Protein AF-A0A399PAA7-F1 (afdb_monomer)

Solvent-accessible surface area (backbone atoms only — not comparable to full-atom values): 11746 Å² total; per-residue (Å²): 114,69,71,56,53,54,47,53,48,53,51,49,36,55,74,70,52,63,57,71,88,51,103,61,84,75,83,68,53,74,45,84,45,57,70,58,88,46,53,56,64,51,62,58,63,51,33,75,77,29,78,80,45,44,39,31,34,38,35,62,39,78,63,30,57,56,50,40,26,37,24,76,62,69,89,71,66,78,88,46,89,39,57,59,41,24,40,53,36,92,67,36,45,66,45,35,15,46,100,86,70,45,79,50,58,75,69,41,76,21,41,34,33,43,30,36,60,54,45,56,95,59,54,90,96,34,71,62,64,21,60,74,34,39,47,67,42,88,89,79,66,39,32,34,37,60,66,50,33,27,22,22,34,41,100,86,69,28,33,39,74,75,52,56,77,55,80,55,46,69,62,94,53,41,85,42,56,44,66,58,54,31,53,61,52,52,70,37,94,91,42,91,77,74,87,71,80,92,76,91,129

InterPro domains:
  IPR000873 AMP-dependent synthetase/ligase domain [PF00501] (21-124)
  IPR042099 ANL, N-terminal domain [G3DSA:3.40.50.12780] (5-166)
  IPR045851 AMP-binding enzyme domain superfamily [G3DSA:3.30.300.30] (167-201)

pLDDT: mean 86.38, std 14.22, range [36.69, 97.75]

Secondary structure (DSSP, 8-state):
-HHHHHHHHHHHHHHTTTTTSSSS-----EEEE-SSPPPTTHHHHHHHH-TT-EEEEEE--GGGTS--EEEE--S--TTSSS---BEEPTTEEEEEE-TTSPBPPTT--EEEEEEETT----BTTBHHHHHHHEEE-TTT--EEEEEEEEEEE-TTSPEEEEEESSS-EEETTEEE-HHHHHHHHHTSTT-S-----PPP-

Mean predicted aligned error: 8.51 Å

Foldseek 3Di:
DVVVVLVVVVVVCVVVPLVCPDPDADPAAEDEDELDFAALCVVVSVCVSHVNHWYKYFYDDVQQAGTFAIDTDDDGDNVDRGDFNHATDPQKHKAFADPVRHGDDAPDKGWIKIKGHRRHQADPPCVPRRVVAWDADPVPRMIMGGPQWMWGAHPVRTIGTDGGNDQWDADVSDIDDQVVVQVVVCVDPVDPGDDDDDDDD

Sequence (201 aa):
AQARMLQDYRDAVAATGGAADGDGPSTLRLALLSGDWIPVTLPDAMRAGHPELTMVSLGGATEAAIWSVHHVIGEVDRLRPSIPYGTPLRGQRLAVVDHLGRDRPEGVPGEILIRGAGVALGYLGDPERTRERFRVDPATGDREYRTGDIGRYLPDGSIELLGREDAQVKIRAYRIELAEIQAAVLAHPGVADCAVQVAEG

Radius of gyration: 19.77 Å; Cα contacts (8 Å, |Δi|>4): 335; chains: 1; bounding box: 53×32×60 Å

Nearest PDB structures (foldseek):
  7ly4-assembly1_E  TM=8.408E-01  e=6.422E-16  Thermoactinomyces vulgaris
  5es8-assembly2_B  TM=8.365E-01  e=1.232E-15  Brevibacillus parabrevis
  8gjp-assembly1_A  TM=8.444E-01  e=3.373E-15  Actinoplanes teichomyceticus
  8gic-assembly1_A  TM=8.405E-01  e=2.245E-14  Actinoplanes teichomyceticus
  9be4-assembly2_B  TM=6.621E-01  e=1.387E-15  Brevibacillus parabrevis

Structure (mmCIF, N/CA/C/O backbone):
data_AF-A0A399PAA7-F1
#
_entry.id   AF-A0A399PAA7-F1
#
loop_
_atom_site.group_PDB
_atom_site.id
_atom_site.type_symbol
_atom_site.label_atom_id
_atom_site.label_alt_id
_atom_site.label_comp_id
_atom_site.label_asym_id
_atom_site.label_entity_id
_atom_site.label_seq_id
_atom_site.pdbx_PDB_ins_code
_atom_site.Cartn_x
_atom_site.Cartn_y
_atom_site.Cartn_z
_atom_site.occupancy
_atom_site.B_iso_or_equiv
_atom_site.auth_seq_id
_atom_site.auth_comp_id
_atom_site.auth_asym_id
_atom_site.auth_atom_id
_atom_site.pdbx_PDB_model_num
ATOM 1 N N . ALA A 1 1 ? -8.105 -13.022 -13.645 1.00 44.91 1 ALA A N 1
ATOM 2 C CA . ALA A 1 1 ? -8.141 -11.540 -13.555 1.00 44.91 1 ALA A CA 1
ATOM 3 C C . ALA A 1 1 ? -7.035 -10.852 -14.375 1.00 44.91 1 ALA A C 1
ATOM 5 O O . ALA A 1 1 ? -7.359 -10.034 -15.227 1.00 44.91 1 ALA A O 1
ATOM 6 N N . GLN A 1 2 ? -5.756 -11.203 -14.189 1.00 36.69 2 GLN A N 1
ATOM 7 C CA . GLN A 1 2 ? -4.612 -10.531 -14.839 1.00 36.69 2 GLN A CA 1
ATOM 8 C C . GLN A 1 2 ? -4.585 -10.632 -16.380 1.00 36.69 2 GLN A C 1
ATOM 10 O O . GLN A 1 2 ? -4.297 -9.645 -17.049 1.00 36.69 2 GLN A O 1
ATOM 15 N N . ALA A 1 3 ? -4.958 -11.780 -16.961 1.00 44.12 3 ALA A N 1
ATOM 16 C CA . ALA A 1 3 ? -5.045 -11.943 -18.420 1.00 44.12 3 ALA A CA 1
ATOM 17 C C . ALA A 1 3 ? -6.079 -11.001 -19.067 1.00 44.12 3 ALA A C 1
ATOM 19 O O . ALA A 1 3 ? -5.858 -10.489 -20.161 1.00 44.12 3 ALA A O 1
ATOM 20 N N . ARG A 1 4 ? -7.181 -10.727 -18.357 1.00 52.84 4 ARG A N 1
ATOM 21 C CA . ARG A 1 4 ? -8.224 -9.797 -18.799 1.00 52.84 4 ARG A CA 1
ATOM 22 C C . ARG A 1 4 ? -7.748 -8.349 -18.729 1.00 52.84 4 ARG A C 1
ATOM 24 O O . ARG A 1 4 ? -7.967 -7.625 -19.676 1.00 52.84 4 ARG A O 1
ATOM 31 N N . MET A 1 5 ? -7.002 -7.971 -17.688 1.00 47.53 5 MET A N 1
ATOM 32 C CA . MET A 1 5 ? -6.367 -6.648 -17.604 1.00 47.53 5 MET A CA 1
ATOM 33 C C . MET A 1 5 ? -5.381 -6.403 -18.756 1.00 47.53 5 MET A C 1
ATOM 35 O O . MET A 1 5 ? -5.338 -5.311 -19.312 1.00 47.53 5 MET A O 1
ATOM 39 N N . LEU A 1 6 ? -4.600 -7.421 -19.137 1.00 50.81 6 LEU A N 1
ATOM 40 C CA . LEU A 1 6 ? -3.679 -7.325 -20.272 1.00 50.81 6 LEU A CA 1
ATOM 41 C C . LEU A 1 6 ? -4.429 -7.160 -21.601 1.00 50.81 6 LEU A C 1
ATOM 43 O O . LEU A 1 6 ? -3.977 -6.423 -22.474 1.00 50.81 6 LEU A O 1
ATOM 47 N N . GLN A 1 7 ? -5.562 -7.851 -21.747 1.00 63.41 7 GLN A N 1
ATOM 48 C CA . GLN A 1 7 ? -6.437 -7.716 -22.905 1.00 63.41 7 GLN A CA 1
ATOM 49 C C . GLN A 1 7 ? -7.096 -6.333 -22.936 1.00 63.41 7 GLN A C 1
ATOM 51 O O . GLN A 1 7 ? -6.982 -5.653 -23.943 1.00 63.41 7 GLN A O 1
ATOM 56 N N . ASP A 1 8 ? -7.654 -5.872 -21.815 1.00 61.84 8 ASP A N 1
ATOM 57 C CA . ASP A 1 8 ? -8.254 -4.543 -21.674 1.00 61.84 8 ASP A CA 1
ATOM 58 C C . ASP A 1 8 ? -7.223 -3.435 -21.982 1.00 61.84 8 ASP A C 1
ATOM 60 O O . ASP A 1 8 ? -7.556 -2.448 -22.632 1.00 61.84 8 ASP A O 1
ATOM 64 N N . TYR A 1 9 ? -5.952 -3.604 -21.584 1.00 54.78 9 TYR A N 1
ATOM 65 C CA . TYR A 1 9 ? -4.861 -2.698 -21.968 1.00 54.78 9 TYR A CA 1
ATOM 66 C C . TYR A 1 9 ? -4.597 -2.718 -23.477 1.00 54.78 9 TYR A C 1
ATOM 68 O O . TYR A 1 9 ? -4.530 -1.657 -24.092 1.00 54.78 9 TYR A O 1
ATOM 76 N N . ARG A 1 10 ? -4.467 -3.903 -24.092 1.00 59.44 10 ARG A N 1
ATOM 77 C CA . ARG A 1 10 ? -4.270 -4.027 -25.549 1.00 59.44 10 ARG A CA 1
ATOM 78 C C . ARG A 1 10 ? -5.430 -3.415 -26.327 1.00 59.44 10 ARG A C 1
ATOM 80 O O . ARG A 1 10 ? -5.190 -2.708 -27.300 1.00 59.44 10 ARG A O 1
ATOM 87 N N . ASP A 1 11 ? -6.654 -3.646 -25.872 1.00 69.12 11 ASP A N 1
ATOM 88 C CA . ASP A 1 11 ? -7.873 -3.120 -26.478 1.00 69.12 11 ASP A CA 1
ATOM 89 C C . ASP A 1 11 ? -7.954 -1.596 -26.305 1.00 69.12 11 ASP A C 1
ATOM 91 O O . ASP A 1 11 ? -8.296 -0.894 -27.250 1.00 69.12 11 ASP A O 1
ATOM 95 N N . ALA A 1 12 ? -7.567 -1.057 -25.142 1.00 58.59 12 ALA A N 1
ATOM 96 C CA . ALA A 1 12 ? -7.485 0.386 -24.909 1.00 58.59 12 ALA A CA 1
ATOM 97 C C . ALA A 1 12 ? -6.400 1.058 -25.765 1.00 58.59 12 ALA A C 1
ATOM 99 O O . ALA A 1 12 ? -6.640 2.133 -26.315 1.00 58.59 12 ALA A O 1
ATOM 100 N N . VAL A 1 13 ? -5.232 0.424 -25.925 1.00 56.50 13 VAL A N 1
ATOM 101 C CA . VAL A 1 13 ? -4.169 0.876 -26.840 1.00 56.50 13 VAL A CA 1
ATOM 102 C C . VAL A 1 13 ? -4.665 0.837 -28.286 1.00 56.50 13 VAL A C 1
ATOM 104 O O . VAL A 1 13 ? -4.495 1.811 -29.010 1.00 56.50 13 VAL A O 1
ATOM 107 N N . ALA A 1 14 ? -5.350 -0.229 -28.704 1.00 58.56 14 ALA A N 1
ATOM 108 C CA . ALA A 1 14 ? -5.934 -0.321 -30.040 1.00 58.56 14 ALA A CA 1
ATOM 109 C C . ALA A 1 14 ? -7.029 0.741 -30.275 1.00 58.56 14 ALA A C 1
ATOM 111 O O . ALA A 1 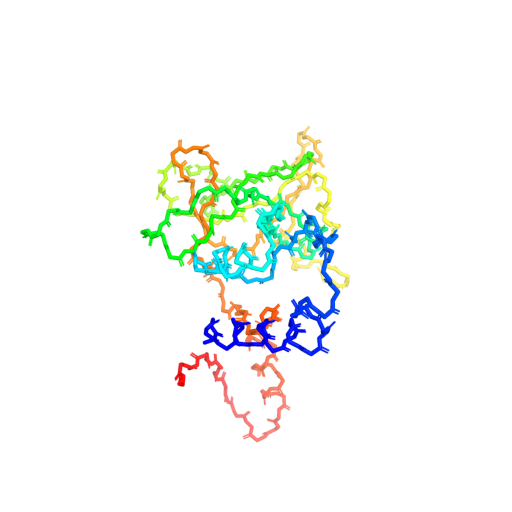14 ? -7.063 1.369 -31.329 1.00 58.56 14 ALA A O 1
ATOM 112 N N . ALA A 1 15 ? -7.889 0.996 -29.283 1.00 56.69 15 ALA A N 1
ATOM 113 C CA . ALA A 1 15 ? -9.002 1.944 -29.370 1.00 56.69 15 ALA A CA 1
ATOM 114 C C . ALA A 1 15 ? -8.575 3.420 -29.307 1.00 56.69 15 ALA A C 1
ATOM 116 O O . ALA A 1 15 ? -9.276 4.284 -29.829 1.00 56.69 15 ALA A O 1
ATOM 117 N N . THR A 1 16 ? -7.434 3.725 -28.683 1.00 51.50 16 THR A N 1
ATOM 118 C CA . THR A 1 16 ? -6.862 5.083 -28.646 1.00 51.50 16 THR A CA 1
ATOM 119 C C . THR A 1 16 ? -5.986 5.401 -29.862 1.00 51.50 16 THR A C 1
ATOM 121 O O . THR A 1 16 ? -5.394 6.477 -29.909 1.00 51.50 16 THR A O 1
ATOM 124 N N . GLY A 1 17 ? -5.916 4.508 -30.860 1.00 47.06 17 GLY A N 1
ATOM 125 C CA . GLY A 1 17 ? -5.021 4.674 -32.012 1.00 47.06 17 GLY A CA 1
ATOM 126 C C . GLY A 1 17 ? -3.546 4.518 -31.632 1.00 47.06 17 GLY A C 1
ATOM 127 O O . GLY A 1 17 ? -2.676 5.137 -32.230 1.00 47.06 17 GLY A O 1
ATOM 128 N N . GLY A 1 18 ? -3.256 3.729 -30.593 1.00 43.88 18 GLY A N 1
ATOM 129 C CA . GLY A 1 18 ? -1.90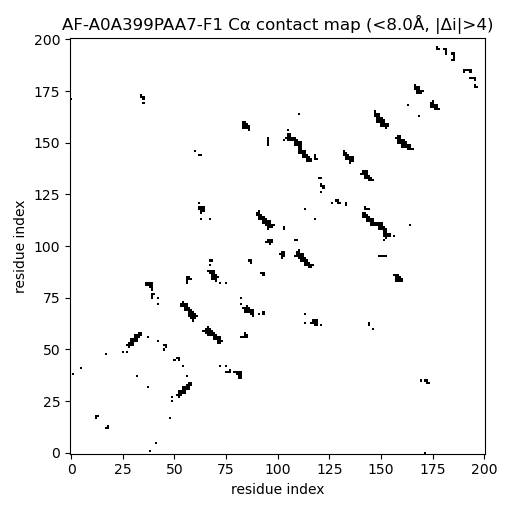3 3.402 -30.143 1.00 43.88 18 GLY A CA 1
ATOM 130 C C . GLY A 1 18 ? -1.216 2.321 -30.983 1.00 43.88 18 GLY A C 1
ATOM 131 O O . GLY A 1 18 ? -0.036 2.050 -30.776 1.00 43.88 18 GLY A O 1
ATOM 132 N N . ALA A 1 19 ? -1.908 1.740 -31.969 1.00 44.44 19 ALA A N 1
ATOM 133 C CA . ALA A 1 19 ? -1.206 1.353 -33.182 1.00 44.44 19 ALA A CA 1
ATOM 134 C C . ALA A 1 19 ? -0.872 2.658 -33.900 1.00 44.44 19 ALA A C 1
ATOM 136 O O . ALA A 1 19 ? -1.775 3.384 -34.291 1.00 44.44 19 ALA A O 1
ATOM 137 N N . ALA A 1 20 ? 0.416 2.962 -33.989 1.00 47.94 20 ALA A N 1
ATOM 138 C CA . ALA A 1 20 ? 0.971 4.082 -34.720 1.00 47.94 20 ALA A CA 1
ATOM 139 C C . ALA A 1 20 ? 0.359 4.220 -36.132 1.00 47.94 20 ALA A C 1
ATOM 141 O O . ALA A 1 20 ? 0.916 3.731 -37.107 1.00 47.94 20 ALA A O 1
ATOM 142 N N . ASP A 1 21 ? -0.763 4.929 -36.248 1.00 46.72 21 ASP A N 1
ATOM 143 C CA . ASP A 1 21 ? -1.256 5.475 -37.518 1.00 46.72 21 ASP A CA 1
ATOM 144 C C . ASP A 1 21 ? -0.540 6.804 -37.846 1.00 46.72 21 ASP A C 1
ATOM 146 O O . ASP A 1 21 ? -0.778 7.427 -38.880 1.00 46.72 21 ASP A O 1
ATOM 150 N N . GLY A 1 22 ? 0.381 7.233 -36.976 1.00 48.28 22 GLY A N 1
ATOM 151 C CA . GLY A 1 22 ? 1.395 8.241 -37.251 1.00 48.28 22 GLY A CA 1
ATOM 152 C C . GLY A 1 22 ? 2.781 7.640 -37.044 1.00 48.28 22 GLY A C 1
ATOM 153 O O . GLY A 1 22 ? 3.075 7.141 -35.964 1.00 48.28 22 GLY A O 1
ATOM 1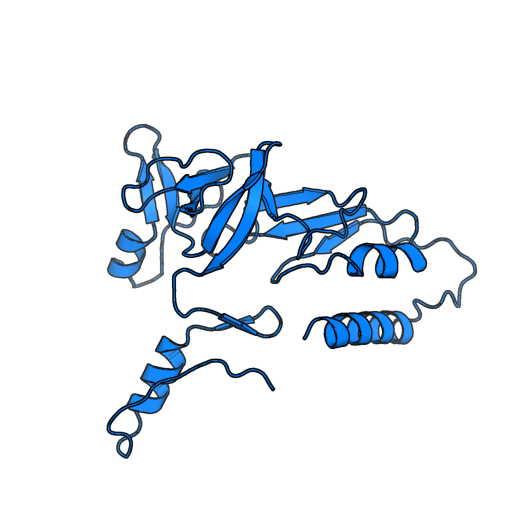54 N N . ASP A 1 23 ? 3.626 7.724 -38.067 1.00 52.66 23 ASP A N 1
ATOM 155 C CA . ASP A 1 23 ? 5.021 7.252 -38.157 1.00 52.66 23 ASP A CA 1
ATOM 156 C C . ASP A 1 23 ? 5.997 8.008 -37.211 1.00 52.66 23 ASP A C 1
ATOM 158 O O . ASP A 1 23 ? 7.140 8.308 -37.548 1.00 52.66 23 ASP A O 1
ATOM 162 N N . GLY A 1 24 ? 5.519 8.421 -36.032 1.00 56.59 24 GLY A N 1
ATOM 163 C CA . GLY A 1 24 ? 6.235 9.238 -35.057 1.00 56.59 24 GLY A CA 1
ATOM 164 C C . GLY A 1 24 ? 6.503 8.486 -33.750 1.00 56.59 24 GLY A C 1
ATOM 165 O O . GLY A 1 24 ? 5.721 7.619 -33.358 1.00 56.59 24 GLY A O 1
ATOM 166 N N . PRO A 1 25 ? 7.594 8.813 -33.034 1.00 58.78 25 PRO A N 1
ATOM 167 C CA . PRO A 1 25 ? 7.908 8.174 -31.764 1.00 58.78 25 PRO A CA 1
ATOM 168 C C . PRO A 1 25 ? 6.813 8.445 -30.725 1.00 58.78 25 PRO A C 1
ATOM 170 O O . PRO A 1 25 ? 6.289 9.557 -30.615 1.00 58.78 25 PRO A O 1
ATOM 173 N N . SER A 1 26 ? 6.490 7.422 -29.932 1.00 71.25 26 SER A N 1
ATOM 174 C CA . SER A 1 26 ? 5.570 7.537 -28.800 1.00 71.25 26 SER A CA 1
ATOM 175 C C . SER A 1 26 ? 5.995 8.663 -27.853 1.00 71.25 26 SER A C 1
ATOM 177 O O . SER A 1 26 ? 7.106 8.657 -27.332 1.00 71.25 26 SER A O 1
ATOM 179 N N . THR A 1 27 ? 5.077 9.576 -27.534 1.00 83.56 27 THR A N 1
ATOM 180 C CA . THR A 1 27 ? 5.293 10.623 -26.517 1.00 83.56 27 THR A CA 1
ATOM 181 C C . THR A 1 27 ? 5.014 10.144 -25.088 1.00 83.56 27 THR A C 1
ATOM 183 O O . THR A 1 27 ? 5.299 10.858 -24.119 1.00 83.56 27 THR A O 1
ATOM 186 N N . LEU A 1 28 ? 4.465 8.932 -24.928 1.00 86.56 28 LEU A N 1
ATOM 187 C CA . LEU A 1 28 ? 4.252 8.317 -23.624 1.00 86.56 28 LEU A CA 1
ATOM 188 C C . LEU A 1 28 ? 5.603 7.938 -23.004 1.00 86.56 28 LEU A C 1
ATOM 190 O O . LEU A 1 28 ? 6.308 7.070 -23.508 1.00 86.56 28 LEU A O 1
ATOM 194 N N . ARG A 1 29 ? 5.935 8.596 -21.890 1.00 89.25 29 ARG A N 1
ATOM 195 C CA . ARG A 1 29 ? 7.246 8.499 -21.219 1.00 89.25 29 ARG A CA 1
ATOM 196 C C . ARG A 1 29 ? 7.218 7.856 -19.836 1.00 89.25 29 ARG A C 1
ATOM 198 O O . ARG A 1 29 ? 8.247 7.384 -19.364 1.00 89.25 29 ARG A O 1
ATOM 205 N N . LEU A 1 30 ? 6.067 7.875 -19.163 1.00 92.75 30 LEU A N 1
ATOM 206 C CA . LEU A 1 30 ? 5.929 7.418 -17.783 1.00 92.75 30 LEU A CA 1
ATOM 207 C C . LEU A 1 30 ? 4.586 6.721 -17.576 1.00 92.75 30 LEU A C 1
ATOM 209 O O . LEU A 1 30 ? 3.542 7.319 -17.828 1.00 92.75 30 LEU A O 1
ATOM 213 N N . ALA A 1 31 ? 4.626 5.498 -17.057 1.00 94.31 31 ALA A N 1
ATOM 214 C CA . ALA A 1 31 ? 3.458 4.784 -16.566 1.00 94.31 31 ALA A CA 1
ATOM 215 C C . ALA A 1 31 ? 3.573 4.558 -15.056 1.00 94.31 31 ALA A C 1
ATOM 217 O O . ALA A 1 31 ? 4.547 3.986 -14.563 1.00 94.31 31 ALA A O 1
ATOM 218 N N . LEU A 1 32 ? 2.554 5.017 -14.336 1.00 95.06 32 LEU A N 1
ATOM 219 C CA . LEU A 1 32 ? 2.396 4.840 -12.900 1.00 95.06 32 LEU A CA 1
ATOM 220 C C . LEU A 1 32 ? 1.392 3.711 -12.674 1.00 95.06 32 LEU A C 1
ATOM 222 O O . LEU A 1 32 ? 0.211 3.857 -12.984 1.00 95.06 32 LEU A O 1
ATOM 226 N N . LEU A 1 33 ? 1.874 2.572 -12.190 1.00 93.25 33 LEU A N 1
ATOM 227 C CA . LEU A 1 33 ? 1.094 1.350 -12.027 1.00 93.25 33 LEU A CA 1
ATOM 228 C C . LEU A 1 33 ? 0.788 1.159 -10.545 1.00 93.25 33 LEU A C 1
ATOM 230 O O . LEU A 1 33 ? 1.703 1.134 -9.730 1.00 93.25 33 LEU A O 1
ATOM 234 N N . SER A 1 34 ? -0.485 1.050 -10.176 1.00 90.94 34 SER A N 1
ATOM 235 C CA . SER A 1 34 ? -0.894 0.938 -8.775 1.00 90.94 34 SER A CA 1
ATOM 236 C C . SER A 1 34 ? -2.250 0.252 -8.643 1.00 90.94 34 SER A C 1
ATOM 238 O O . SER A 1 34 ? -2.896 -0.080 -9.634 1.00 90.94 34 SER A O 1
ATOM 240 N N . GLY A 1 35 ? -2.704 0.076 -7.406 1.00 80.31 35 GLY A N 1
ATOM 241 C CA . GLY A 1 35 ? -4.040 -0.413 -7.087 1.00 80.31 35 GLY A CA 1
ATOM 242 C C . GLY A 1 35 ? -4.096 -1.913 -6.835 1.00 80.31 35 GLY A C 1
ATOM 243 O O . GLY A 1 35 ? -4.779 -2.311 -5.898 1.00 80.31 35 GLY A O 1
ATOM 244 N N . ASP A 1 36 ? -3.328 -2.730 -7.554 1.00 82.81 36 ASP A N 1
ATOM 245 C CA . ASP A 1 36 ? -3.310 -4.193 -7.417 1.00 82.81 36 ASP A CA 1
ATOM 246 C C . ASP A 1 36 ? -1.909 -4.768 -7.700 1.00 82.81 36 ASP A C 1
ATOM 248 O O . ASP A 1 36 ? -0.977 -4.035 -8.042 1.00 82.81 36 ASP A O 1
ATOM 252 N N . TRP A 1 37 ? -1.763 -6.083 -7.570 1.00 85.06 37 TRP A N 1
ATOM 253 C CA . TRP A 1 37 ? -0.567 -6.814 -7.968 1.00 85.06 37 TRP A CA 1
ATOM 254 C C . TRP A 1 37 ? -0.247 -6.589 -9.443 1.00 85.06 37 TRP A C 1
ATOM 256 O O . TRP A 1 37 ? -1.072 -6.851 -10.322 1.00 85.06 37 TRP A O 1
ATOM 266 N N . ILE A 1 38 ? 0.983 -6.162 -9.724 1.00 89.50 38 ILE A N 1
ATOM 267 C CA . ILE A 1 38 ? 1.455 -5.957 -11.092 1.00 89.50 38 ILE A CA 1
ATOM 268 C C . ILE A 1 38 ? 2.097 -7.261 -11.590 1.00 89.50 38 ILE A C 1
ATOM 270 O O . ILE A 1 38 ? 3.109 -7.690 -11.023 1.00 89.50 38 ILE 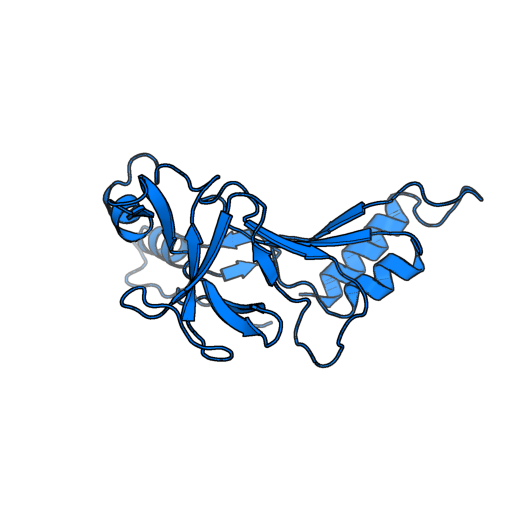A O 1
ATOM 274 N N . PRO A 1 39 ? 1.553 -7.898 -12.643 1.00 90.44 39 PRO A N 1
ATOM 275 C CA . PRO A 1 39 ? 2.124 -9.122 -13.194 1.00 90.44 39 PRO A CA 1
ATOM 276 C C . PRO A 1 39 ? 3.514 -8.869 -13.782 1.00 90.44 39 PRO A C 1
ATOM 278 O O . PRO A 1 39 ? 3.723 -7.871 -14.472 1.00 90.44 39 PRO A O 1
ATOM 281 N N . VAL A 1 40 ? 4.434 -9.823 -13.617 1.00 92.19 40 VAL A N 1
ATOM 282 C CA . VAL A 1 40 ? 5.793 -9.758 -14.195 1.00 92.19 40 VAL A CA 1
ATOM 283 C C . VAL A 1 40 ? 5.810 -9.705 -15.731 1.00 92.19 40 VAL A C 1
ATOM 285 O O . VAL A 1 40 ? 6.806 -9.327 -16.333 1.00 92.19 40 VAL A O 1
ATOM 288 N N . THR A 1 41 ? 4.700 -10.049 -16.385 1.00 88.62 41 THR A N 1
ATOM 289 C CA . THR A 1 41 ? 4.551 -10.015 -17.848 1.00 88.62 41 THR A CA 1
ATOM 290 C C . THR A 1 41 ? 4.076 -8.667 -18.393 1.00 88.62 41 THR A C 1
ATOM 292 O O . THR A 1 41 ? 4.241 -8.405 -19.584 1.00 88.62 41 THR A O 1
ATOM 295 N N . LEU A 1 42 ? 3.486 -7.805 -17.555 1.00 90.19 42 LEU A N 1
ATOM 296 C CA . LEU A 1 42 ? 2.957 -6.511 -17.996 1.00 90.19 42 LEU A CA 1
ATOM 297 C C . LEU A 1 42 ? 4.052 -5.565 -18.523 1.00 90.19 42 LEU A C 1
ATOM 299 O O . LEU A 1 42 ? 3.831 -4.976 -19.583 1.00 90.19 42 LEU A O 1
ATOM 303 N N . PRO A 1 43 ? 5.231 -5.440 -17.878 1.00 91.81 43 PRO A N 1
ATOM 304 C CA . PRO A 1 43 ? 6.276 -4.538 -18.357 1.00 91.81 43 PRO A CA 1
ATOM 305 C C . PRO A 1 43 ? 6.724 -4.818 -19.795 1.00 91.81 43 PRO A C 1
ATOM 307 O O . PRO A 1 43 ? 6.901 -3.884 -20.573 1.00 91.81 43 PRO A O 1
ATOM 310 N N . ASP A 1 44 ? 6.850 -6.089 -20.179 1.00 89.38 44 ASP A N 1
ATOM 311 C CA . ASP A 1 44 ? 7.255 -6.470 -21.538 1.00 89.38 44 ASP A CA 1
ATOM 312 C C . ASP A 1 44 ? 6.182 -6.112 -22.571 1.00 89.38 44 ASP A C 1
ATOM 314 O O . ASP A 1 44 ? 6.495 -5.608 -23.649 1.00 89.38 44 ASP A O 1
ATOM 318 N N . ALA A 1 45 ? 4.906 -6.311 -22.226 1.00 88.19 45 ALA A N 1
ATOM 319 C CA . ALA A 1 45 ? 3.793 -5.933 -23.092 1.00 88.19 45 ALA A CA 1
ATOM 320 C C . ALA A 1 45 ? 3.739 -4.415 -23.328 1.00 88.19 45 ALA A C 1
ATOM 322 O O . ALA A 1 45 ? 3.477 -3.979 -24.446 1.00 88.19 45 ALA A O 1
ATOM 323 N N . MET A 1 46 ? 4.020 -3.614 -22.297 1.00 89.44 46 MET A N 1
ATOM 324 C CA . MET A 1 46 ? 4.047 -2.153 -22.406 1.00 89.44 46 MET A CA 1
ATOM 325 C C . MET A 1 46 ? 5.272 -1.660 -23.192 1.00 89.44 46 MET A C 1
ATOM 327 O O . MET A 1 46 ? 5.142 -0.777 -24.040 1.00 89.44 46 MET A O 1
ATOM 331 N N . ARG A 1 47 ? 6.451 -2.265 -22.981 1.00 88.00 47 ARG A N 1
ATOM 332 C CA . ARG A 1 47 ? 7.679 -1.929 -23.728 1.00 88.00 47 ARG A CA 1
ATOM 333 C C . ARG A 1 47 ? 7.603 -2.282 -25.210 1.00 88.00 47 ARG A C 1
ATOM 335 O O . ARG A 1 47 ? 8.219 -1.590 -26.011 1.00 88.00 47 ARG A O 1
ATOM 342 N N . ALA A 1 48 ? 6.837 -3.309 -25.586 1.00 86.81 48 ALA A N 1
ATOM 343 C CA . ALA A 1 48 ? 6.649 -3.679 -26.990 1.00 86.81 48 ALA A CA 1
ATOM 344 C C . ALA A 1 48 ? 6.032 -2.541 -27.828 1.00 86.81 48 ALA A C 1
ATOM 346 O O . ALA A 1 48 ? 6.395 -2.385 -28.990 1.00 86.81 48 ALA A O 1
ATOM 347 N N . GLY A 1 49 ? 5.133 -1.740 -27.240 1.00 83.94 49 GLY A N 1
ATOM 348 C CA . GLY A 1 49 ? 4.573 -0.539 -27.877 1.00 83.94 49 GLY A CA 1
ATOM 349 C C . GLY A 1 49 ? 5.345 0.749 -27.570 1.00 83.94 49 GLY A C 1
ATOM 350 O O . GLY A 1 49 ? 5.286 1.704 -28.340 1.00 83.94 49 GLY A O 1
ATOM 351 N N . HIS A 1 50 ? 6.081 0.783 -26.454 1.00 87.19 50 HIS A N 1
ATOM 352 C CA . HIS A 1 50 ? 6.752 1.984 -25.955 1.00 87.19 50 HIS A CA 1
ATOM 353 C C . HIS A 1 50 ? 8.145 1.650 -25.371 1.00 87.19 50 HIS A C 1
ATOM 355 O O . HIS A 1 50 ? 8.293 1.559 -24.150 1.00 87.19 50 HIS A O 1
ATOM 361 N N . PRO A 1 51 ? 9.189 1.469 -26.206 1.00 87.12 51 PRO A N 1
ATOM 362 C CA . PRO A 1 51 ? 10.501 0.990 -25.748 1.00 87.12 51 PRO A CA 1
ATOM 363 C C . PRO A 1 51 ? 11.190 1.885 -24.708 1.00 87.12 51 PRO A C 1
ATOM 365 O O . PRO A 1 51 ? 11.898 1.385 -23.838 1.00 87.12 51 PRO A O 1
ATOM 368 N N . GLU A 1 52 ? 10.958 3.199 -24.769 1.00 88.44 52 GLU A N 1
ATOM 369 C CA . GLU A 1 52 ? 11.539 4.191 -23.850 1.00 88.44 52 GLU A CA 1
ATOM 370 C C . GLU A 1 52 ? 10.667 4.458 -22.607 1.00 88.44 52 GLU A C 1
ATOM 372 O O . GLU A 1 52 ? 10.958 5.349 -21.806 1.00 88.44 52 GLU A O 1
ATOM 377 N N . LEU A 1 53 ? 9.575 3.706 -22.427 1.00 91.69 53 LEU A N 1
ATOM 378 C CA . LEU A 1 53 ? 8.634 3.925 -21.335 1.00 91.69 53 LEU A CA 1
ATOM 379 C C . LEU A 1 53 ? 9.262 3.594 -19.981 1.00 91.69 53 LEU A C 1
ATOM 381 O O . LEU A 1 53 ? 9.560 2.439 -19.666 1.00 91.69 53 LEU A O 1
ATOM 385 N N . THR A 1 54 ? 9.365 4.609 -19.127 1.00 93.88 54 THR A N 1
ATOM 386 C CA . THR A 1 54 ? 9.645 4.397 -17.709 1.00 93.88 54 THR A CA 1
ATOM 387 C C . THR A 1 54 ? 8.380 3.899 -17.023 1.00 93.88 54 THR A C 1
ATOM 389 O O . THR A 1 54 ? 7.315 4.504 -17.142 1.00 93.88 54 THR A O 1
ATOM 392 N N . MET A 1 55 ? 8.486 2.806 -16.276 1.00 95.62 55 MET A N 1
ATOM 393 C CA . MET A 1 55 ? 7.372 2.252 -15.510 1.00 95.62 55 MET A CA 1
ATOM 394 C C . MET A 1 55 ? 7.716 2.267 -14.028 1.00 95.62 55 MET A C 1
ATOM 396 O O . MET A 1 55 ? 8.812 1.872 -13.632 1.00 95.62 55 MET A O 1
ATOM 400 N N . VAL A 1 56 ? 6.776 2.721 -13.208 1.00 95.88 56 VAL A N 1
ATOM 401 C CA . VAL A 1 56 ? 6.933 2.776 -11.755 1.00 95.88 56 VAL A CA 1
ATOM 402 C C . VAL A 1 56 ? 5.745 2.067 -11.126 1.00 95.88 56 VAL A C 1
ATOM 404 O O . VAL A 1 56 ? 4.600 2.478 -11.311 1.00 95.88 56 VAL A O 1
ATOM 407 N N . SER A 1 57 ? 6.030 0.993 -10.396 1.00 94.75 57 SER A N 1
ATOM 408 C CA . SER A 1 57 ? 5.084 0.385 -9.465 1.00 94.75 57 SER A CA 1
ATOM 409 C C . SER A 1 57 ? 4.930 1.311 -8.267 1.00 94.75 57 SER A C 1
ATOM 411 O O . SER A 1 57 ? 5.921 1.814 -7.737 1.00 94.75 57 SER A O 1
ATOM 413 N N . LEU A 1 58 ? 3.693 1.557 -7.864 1.00 95.38 58 LEU A N 1
ATOM 414 C CA . LEU A 1 58 ? 3.321 2.407 -6.749 1.00 95.38 58 LEU A CA 1
ATOM 415 C C . LEU A 1 58 ? 2.325 1.674 -5.869 1.00 95.38 58 LEU A C 1
ATOM 417 O O . LEU A 1 58 ? 1.404 1.004 -6.344 1.00 95.38 58 LEU A O 1
ATOM 421 N N . GLY A 1 59 ? 2.448 1.885 -4.573 1.00 92.88 59 GLY A N 1
ATOM 422 C CA . GLY A 1 59 ? 1.558 1.307 -3.588 1.00 92.88 59 GLY A CA 1
ATOM 423 C C . GLY A 1 59 ? 1.343 2.230 -2.417 1.00 92.88 59 GLY A C 1
ATOM 424 O O . GLY A 1 59 ? 2.095 3.182 -2.232 1.00 92.88 59 GLY A O 1
ATOM 425 N N . GLY A 1 60 ? 0.324 1.954 -1.624 1.00 93.50 60 GLY A N 1
ATOM 426 C CA . GLY A 1 60 ? -0.023 2.745 -0.460 1.00 93.50 60 GLY A CA 1
ATOM 427 C C . GLY A 1 60 ? -1.478 2.545 -0.080 1.00 93.50 60 GLY A C 1
ATOM 428 O O . GLY A 1 60 ? -2.154 1.629 -0.557 1.00 93.50 60 GLY A O 1
ATOM 429 N N . ALA A 1 61 ? -1.944 3.433 0.784 1.00 93.69 61 ALA A N 1
ATOM 430 C CA . ALA A 1 61 ? -3.307 3.454 1.273 1.00 93.69 61 ALA A CA 1
ATOM 431 C C . ALA A 1 61 ? -3.871 4.873 1.162 1.00 93.69 61 ALA A C 1
ATOM 433 O O . ALA A 1 61 ? -3.131 5.861 1.201 1.00 93.69 61 ALA A O 1
ATOM 434 N N . THR A 1 62 ? -5.196 4.985 1.080 1.00 95.12 62 THR A N 1
ATOM 435 C CA . THR A 1 62 ? -5.898 6.276 1.165 1.00 95.12 62 THR A CA 1
ATOM 436 C C . THR A 1 62 ? -5.500 7.020 2.442 1.00 95.12 62 THR A C 1
ATOM 438 O O . THR A 1 62 ? -5.248 8.222 2.431 1.00 95.12 62 THR A O 1
ATOM 441 N N . GLU A 1 63 ? -5.346 6.268 3.526 1.00 97.19 63 GLU A N 1
ATOM 442 C CA . GLU A 1 63 ? -4.941 6.688 4.862 1.00 97.19 63 GLU A CA 1
ATOM 443 C C . GLU A 1 63 ? -3.503 7.236 4.941 1.00 97.19 63 GLU A C 1
ATOM 445 O O . GLU A 1 63 ? -3.127 7.819 5.958 1.00 97.19 63 GLU A O 1
ATOM 450 N N . ALA A 1 64 ? -2.712 7.088 3.874 1.00 96.62 64 ALA A N 1
ATOM 451 C CA . ALA A 1 64 ? -1.332 7.558 3.773 1.00 96.62 64 ALA A CA 1
ATOM 452 C C . ALA A 1 64 ? -1.066 8.422 2.523 1.00 96.62 64 ALA A C 1
ATOM 454 O O . ALA A 1 64 ? 0.059 8.468 2.023 1.00 96.62 64 ALA A O 1
ATOM 455 N N . ALA A 1 65 ? -2.101 9.124 2.044 1.00 94.81 65 ALA A N 1
ATOM 456 C CA . ALA A 1 65 ? -2.052 10.039 0.903 1.00 94.81 65 ALA A CA 1
ATOM 457 C C . ALA A 1 65 ? -1.703 9.360 -0.435 1.00 94.81 65 ALA A C 1
ATOM 459 O O . ALA A 1 65 ? -0.800 9.783 -1.154 1.00 94.81 65 ALA A O 1
ATOM 460 N N . ILE A 1 66 ? -2.514 8.361 -0.806 1.00 93.75 66 ILE A N 1
ATOM 461 C CA . ILE A 1 66 ? -2.516 7.661 -2.105 1.00 93.75 66 ILE A CA 1
ATOM 462 C C . ILE A 1 66 ? -1.360 6.665 -2.238 1.00 93.75 66 ILE A C 1
ATOM 464 O O . ILE A 1 66 ? -1.603 5.460 -2.305 1.00 93.75 66 ILE A O 1
ATOM 468 N N . TRP A 1 67 ? -0.118 7.145 -2.266 1.00 95.50 67 TRP A N 1
ATOM 469 C CA . TRP A 1 67 ? 1.069 6.309 -2.434 1.00 95.50 67 TRP A CA 1
ATOM 470 C C . TRP A 1 67 ? 2.064 6.543 -1.311 1.00 95.50 67 TRP A C 1
ATOM 472 O O . TRP A 1 67 ? 2.195 7.648 -0.793 1.00 95.50 67 TRP A O 1
ATOM 482 N N . SER A 1 68 ? 2.775 5.485 -0.945 1.00 96.38 68 SER A N 1
ATOM 483 C CA . SER A 1 68 ? 3.804 5.505 0.089 1.00 96.38 68 SER A CA 1
ATOM 484 C C . SER A 1 68 ? 5.036 4.684 -0.229 1.00 96.38 68 SER A C 1
ATOM 486 O O . SER A 1 68 ? 6.072 4.850 0.411 1.00 96.38 68 SER A O 1
ATOM 488 N N . VAL A 1 69 ? 4.949 3.832 -1.243 1.00 95.38 69 VAL A N 1
ATOM 489 C CA . VAL A 1 69 ? 6.040 2.987 -1.707 1.00 95.38 69 VAL A CA 1
ATOM 490 C C . VAL A 1 69 ? 6.107 3.055 -3.225 1.00 95.38 69 VAL A C 1
ATOM 492 O O . VAL A 1 69 ? 5.081 3.216 -3.893 1.00 95.38 69 VAL A O 1
ATOM 495 N N . HIS A 1 70 ? 7.317 2.963 -3.762 1.00 95.06 70 HIS A N 1
ATOM 496 C CA . HIS A 1 70 ? 7.543 2.913 -5.194 1.00 95.06 70 HIS A CA 1
ATOM 497 C C . HIS A 1 70 ? 8.657 1.933 -5.558 1.00 95.06 70 HIS A C 1
ATOM 499 O O . HIS A 1 70 ? 9.615 1.741 -4.808 1.00 95.06 70 HIS A O 1
ATOM 505 N N . HIS A 1 71 ? 8.554 1.359 -6.750 1.00 94.62 71 HIS A N 1
ATOM 506 C CA . HIS A 1 71 ? 9.600 0.562 -7.371 1.00 94.62 71 HIS A CA 1
ATOM 507 C C . HIS A 1 71 ? 9.713 0.947 -8.846 1.00 94.62 71 HIS A C 1
ATOM 509 O O . HIS A 1 71 ? 8.762 0.790 -9.615 1.00 94.62 71 HIS A O 1
ATOM 515 N N . VAL A 1 72 ? 10.875 1.465 -9.247 1.00 94.62 72 VAL A N 1
ATOM 516 C CA . VAL A 1 72 ? 11.170 1.726 -10.660 1.00 94.62 72 VAL A CA 1
ATOM 517 C C . VAL A 1 72 ? 11.418 0.387 -11.346 1.00 94.62 72 VAL A C 1
ATOM 519 O O . VAL A 1 72 ? 12.348 -0.334 -10.991 1.00 94.62 72 VAL A O 1
ATOM 522 N N . ILE A 1 73 ? 10.575 0.047 -12.317 1.00 94.50 73 ILE A N 1
ATOM 523 C CA . ILE A 1 73 ? 10.579 -1.263 -12.967 1.00 94.50 73 ILE A CA 1
ATOM 524 C C . ILE A 1 73 ? 11.676 -1.287 -14.035 1.00 94.50 73 ILE A C 1
ATOM 526 O O . ILE A 1 73 ? 11.504 -0.777 -15.146 1.00 94.50 73 ILE A O 1
ATOM 530 N N . GLY A 1 74 ? 12.803 -1.905 -13.687 1.00 91.50 74 GLY A N 1
ATOM 531 C CA . GLY A 1 74 ? 13.908 -2.208 -14.594 1.00 91.50 74 GLY A CA 1
ATOM 532 C C . GLY A 1 74 ? 13.776 -3.600 -15.214 1.00 91.50 74 GLY A C 1
ATOM 533 O O . GLY A 1 74 ? 12.737 -3.946 -15.790 1.00 91.50 74 GLY A O 1
ATOM 534 N N . GLU A 1 75 ? 14.841 -4.393 -15.097 1.00 90.25 75 GLU A N 1
ATOM 535 C CA . GLU A 1 75 ? 14.814 -5.819 -15.428 1.00 90.25 75 GLU A CA 1
ATOM 536 C C . GLU A 1 75 ? 13.848 -6.563 -14.502 1.00 90.25 75 GLU A C 1
ATOM 538 O O . GLU A 1 75 ? 13.810 -6.331 -13.293 1.00 90.25 75 GLU A O 1
ATOM 543 N N . VAL A 1 76 ? 13.038 -7.445 -15.086 1.00 92.12 76 VAL A N 1
ATOM 544 C CA . VAL A 1 76 ? 11.998 -8.166 -14.354 1.00 92.12 76 VAL A CA 1
ATOM 545 C C . VAL A 1 76 ? 12.472 -9.577 -14.037 1.00 92.12 76 VAL A C 1
ATOM 547 O O . VAL A 1 76 ? 12.699 -10.385 -14.937 1.00 92.12 76 VAL A O 1
ATOM 550 N N . ASP A 1 77 ? 12.548 -9.890 -12.747 1.00 90.25 77 ASP A N 1
ATOM 551 C CA . ASP A 1 77 ? 12.738 -11.253 -12.261 1.00 90.25 77 ASP A CA 1
ATOM 552 C C . ASP A 1 77 ? 11.446 -12.062 -12.446 1.00 90.25 77 ASP A C 1
ATOM 554 O O . ASP A 1 77 ? 10.462 -11.895 -11.722 1.00 90.25 77 ASP A O 1
ATOM 558 N N . ARG A 1 78 ? 11.452 -12.948 -13.444 1.00 89.25 78 ARG A N 1
ATOM 559 C CA . ARG A 1 78 ? 10.289 -13.762 -13.821 1.00 89.25 78 ARG A CA 1
ATOM 560 C C . ARG A 1 78 ? 9.987 -14.904 -12.852 1.00 89.25 78 ARG A C 1
ATOM 562 O O . ARG A 1 78 ? 8.960 -15.556 -13.016 1.00 89.25 78 ARG A O 1
ATOM 569 N N . LEU A 1 79 ? 10.858 -15.165 -11.877 1.00 88.69 79 LEU A N 1
ATOM 570 C CA . LEU A 1 79 ? 10.601 -16.165 -10.840 1.00 88.69 79 LEU A CA 1
ATOM 571 C C . LEU A 1 79 ? 9.710 -15.618 -9.719 1.00 88.69 79 LEU A C 1
ATOM 573 O O . LEU A 1 79 ? 9.212 -16.394 -8.903 1.00 88.69 79 LEU A O 1
ATOM 577 N N . ARG A 1 80 ? 9.484 -14.299 -9.678 1.00 85.69 80 ARG A N 1
ATOM 578 C CA . ARG A 1 80 ? 8.610 -13.664 -8.691 1.00 85.69 80 ARG A CA 1
ATOM 579 C C . ARG A 1 80 ? 7.138 -13.762 -9.090 1.00 85.69 80 ARG A C 1
ATOM 581 O O . ARG A 1 80 ? 6.815 -13.698 -10.277 1.00 85.69 80 ARG A O 1
ATOM 588 N N . PRO A 1 81 ? 6.225 -13.838 -8.108 1.00 83.06 81 PRO A N 1
ATOM 589 C CA . PRO A 1 81 ? 4.789 -13.837 -8.381 1.00 83.06 81 PRO A CA 1
ATOM 590 C C . PRO A 1 81 ? 4.294 -12.487 -8.932 1.00 83.06 81 PRO A C 1
ATOM 592 O O . PRO A 1 81 ? 3.291 -12.435 -9.644 1.00 83.06 81 PRO A O 1
ATOM 595 N N . SER A 1 82 ? 4.994 -11.392 -8.624 1.00 88.88 82 SER A N 1
ATOM 596 C CA . SER A 1 82 ? 4.653 -10.038 -9.061 1.00 88.88 82 SER A CA 1
ATOM 597 C C . SER A 1 82 ? 5.872 -9.118 -9.061 1.00 88.88 82 SER A C 1
ATOM 599 O O . SER A 1 82 ? 6.924 -9.437 -8.502 1.00 88.88 82 SER A O 1
ATOM 601 N N . ILE A 1 83 ? 5.700 -7.923 -9.627 1.00 92.19 83 ILE A N 1
ATOM 602 C CA . ILE A 1 83 ? 6.638 -6.818 -9.412 1.00 92.19 83 ILE A CA 1
ATOM 603 C C . ILE A 1 83 ? 6.695 -6.473 -7.910 1.00 92.19 83 ILE A C 1
ATOM 605 O O . ILE A 1 83 ? 5.647 -6.487 -7.253 1.00 92.19 83 ILE A O 1
ATOM 609 N N . PRO A 1 84 ? 7.886 -6.172 -7.354 1.00 90.25 84 PRO A N 1
ATOM 610 C CA . PRO A 1 84 ? 8.035 -5.791 -5.951 1.00 90.25 84 PRO A CA 1
ATOM 611 C C . PRO A 1 84 ? 7.242 -4.537 -5.582 1.00 90.25 84 PRO A C 1
ATOM 613 O O . PRO A 1 84 ? 6.981 -3.669 -6.421 1.00 90.25 84 PRO A O 1
ATOM 616 N N . TYR A 1 85 ? 6.911 -4.418 -4.295 1.00 89.19 85 TYR A N 1
ATOM 617 C CA . TYR A 1 85 ? 6.211 -3.245 -3.782 1.00 89.19 85 TYR A CA 1
ATOM 618 C C . TYR A 1 85 ? 7.149 -2.035 -3.750 1.00 89.19 85 TYR A C 1
ATOM 620 O O . TYR A 1 85 ? 6.785 -0.952 -4.206 1.00 89.19 85 TYR A O 1
ATOM 628 N N . GLY A 1 86 ? 8.395 -2.264 -3.320 1.00 93.12 86 GLY A N 1
ATOM 629 C CA . GLY A 1 86 ? 9.499 -1.323 -3.484 1.00 93.12 86 GLY A CA 1
ATOM 630 C C . GLY A 1 86 ? 9.985 -0.690 -2.192 1.00 93.12 86 GLY A C 1
ATOM 631 O O . GLY A 1 86 ? 10.015 -1.338 -1.146 1.00 93.12 86 GLY A O 1
ATOM 632 N N . THR A 1 87 ? 10.399 0.573 -2.283 1.00 93.12 87 THR A N 1
ATOM 633 C CA . THR A 1 87 ? 10.967 1.352 -1.178 1.00 93.12 87 THR A CA 1
ATOM 634 C C . THR A 1 87 ? 10.125 2.595 -0.867 1.00 93.12 87 THR A C 1
ATOM 636 O O . THR A 1 87 ? 9.370 3.072 -1.727 1.00 93.12 87 THR A O 1
ATOM 639 N N . PRO A 1 88 ? 10.206 3.130 0.366 1.00 94.31 88 PRO A N 1
ATOM 640 C CA . PRO A 1 88 ? 9.380 4.258 0.782 1.00 94.31 88 PRO A CA 1
ATOM 641 C C . PRO A 1 88 ? 9.551 5.500 -0.097 1.00 94.31 88 PRO A C 1
ATOM 643 O O . PRO A 1 88 ? 10.650 5.813 -0.559 1.00 94.31 88 PRO A O 1
ATOM 646 N N . LEU A 1 89 ? 8.464 6.249 -0.284 1.00 93.75 89 LEU A N 1
ATOM 647 C CA . LEU A 1 89 ? 8.530 7.597 -0.841 1.00 93.75 89 LEU A CA 1
ATOM 648 C C . LEU A 1 89 ? 9.264 8.547 0.113 1.00 93.75 89 LEU A C 1
ATOM 650 O O . LEU A 1 89 ? 9.335 8.349 1.328 1.00 93.75 89 LEU A O 1
ATOM 654 N N . ARG A 1 90 ? 9.802 9.635 -0.445 1.00 89.69 90 ARG A N 1
ATOM 655 C CA . ARG A 1 90 ? 10.525 10.646 0.330 1.00 89.69 90 ARG A CA 1
ATOM 656 C C . ARG A 1 90 ? 9.639 11.224 1.439 1.00 89.69 90 ARG A C 1
ATOM 658 O O . ARG A 1 90 ? 8.543 11.704 1.178 1.00 89.69 90 ARG A O 1
ATOM 665 N N . GLY A 1 91 ? 10.166 11.250 2.663 1.00 89.06 91 GLY A N 1
ATOM 666 C CA . GLY A 1 91 ? 9.449 11.760 3.837 1.00 89.06 91 GLY A CA 1
ATOM 667 C C 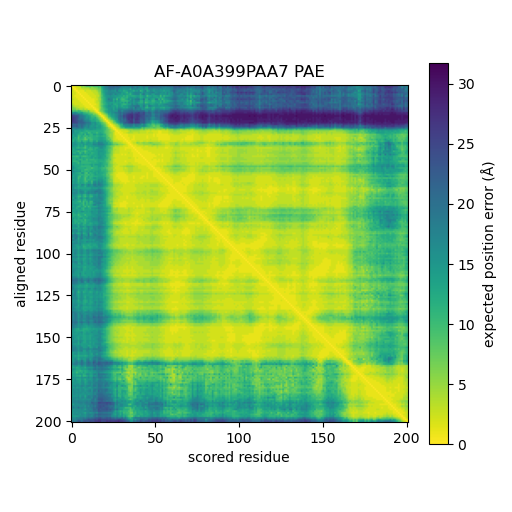. GLY A 1 91 ? 8.516 10.737 4.490 1.00 89.06 91 GLY A C 1
ATOM 668 O O . GLY A 1 91 ? 7.943 11.035 5.536 1.00 89.06 91 GLY A O 1
ATOM 669 N N . GLN A 1 92 ? 8.409 9.536 3.919 1.00 93.56 92 GLN A N 1
ATOM 670 C CA . GLN A 1 92 ? 7.728 8.396 4.511 1.00 93.56 92 GLN A CA 1
ATOM 671 C C . GLN A 1 92 ? 8.720 7.296 4.876 1.00 93.56 92 GLN A C 1
ATOM 673 O O . GLN A 1 92 ? 9.840 7.228 4.367 1.00 93.56 92 GLN A O 1
ATOM 678 N N . ARG A 1 93 ? 8.304 6.436 5.801 1.00 94.31 93 ARG A N 1
ATOM 679 C CA . ARG A 1 93 ? 9.017 5.213 6.171 1.00 94.31 93 ARG A CA 1
ATOM 680 C C . ARG A 1 93 ? 8.024 4.065 6.156 1.00 94.31 93 ARG A C 1
ATOM 682 O O . ARG A 1 93 ? 6.889 4.242 6.595 1.00 94.31 93 ARG A O 1
ATOM 689 N N . LEU A 1 94 ? 8.459 2.912 5.668 1.00 95.44 94 LEU A N 1
ATOM 690 C CA . LEU A 1 94 ? 7.724 1.666 5.829 1.00 95.44 94 LEU A CA 1
ATOM 691 C C . LEU A 1 94 ? 8.477 0.780 6.811 1.00 95.44 94 LEU A C 1
ATOM 693 O O . LEU A 1 94 ? 9.705 0.835 6.865 1.00 95.44 94 LEU A O 1
ATOM 697 N N . ALA A 1 95 ? 7.732 -0.010 7.575 1.00 95.75 95 ALA A N 1
ATOM 698 C CA . ALA A 1 95 ? 8.293 -1.051 8.421 1.00 95.75 95 ALA A CA 1
ATOM 699 C C . ALA A 1 95 ? 7.467 -2.332 8.304 1.00 95.75 95 ALA A C 1
ATOM 701 O O . ALA A 1 95 ? 6.248 -2.248 8.178 1.00 95.75 95 ALA A O 1
ATOM 702 N N . VAL A 1 96 ? 8.109 -3.495 8.369 1.00 97.62 96 VAL A N 1
ATOM 703 C CA . VAL A 1 96 ? 7.434 -4.790 8.503 1.00 97.62 96 VAL A CA 1
ATOM 704 C C . VAL A 1 96 ? 7.524 -5.200 9.964 1.00 97.62 96 VAL A C 1
ATOM 706 O O . VAL A 1 96 ? 8.619 -5.429 10.463 1.00 97.62 96 VAL A O 1
ATOM 709 N N . VAL A 1 97 ? 6.398 -5.294 10.667 1.00 96.81 97 VAL A N 1
ATOM 710 C CA . VAL A 1 97 ? 6.389 -5.463 12.126 1.00 96.81 97 VAL A CA 1
ATOM 711 C C . VAL A 1 97 ? 5.684 -6.728 12.602 1.00 96.81 97 VAL A C 1
ATOM 713 O O . VAL A 1 97 ? 4.892 -7.354 11.896 1.00 96.81 97 VAL A O 1
ATOM 716 N N . ASP A 1 98 ? 5.964 -7.112 13.843 1.00 95.38 98 ASP A N 1
ATOM 717 C CA . ASP A 1 98 ? 5.153 -8.064 14.592 1.00 95.38 98 ASP A CA 1
ATOM 718 C C . ASP A 1 98 ? 3.919 -7.416 15.252 1.00 95.38 98 ASP A C 1
ATOM 720 O O . ASP A 1 98 ? 3.709 -6.207 15.197 1.00 95.38 98 ASP A O 1
ATOM 724 N N . HIS A 1 99 ? 3.110 -8.234 15.932 1.00 90.00 99 HIS A N 1
ATOM 725 C CA . HIS A 1 99 ? 1.906 -7.795 16.650 1.00 90.00 99 HIS A CA 1
ATOM 726 C C . HIS A 1 99 ? 2.170 -6.789 17.788 1.00 90.00 99 HIS A C 1
ATOM 728 O O . HIS A 1 99 ? 1.231 -6.166 18.279 1.00 90.00 99 HIS A O 1
ATOM 734 N N . LEU A 1 100 ? 3.425 -6.632 18.223 1.00 90.62 100 LEU A N 1
ATOM 735 C CA . LEU A 1 100 ? 3.845 -5.646 19.220 1.00 90.62 100 LEU A CA 1
ATOM 736 C C . LEU A 1 100 ? 4.446 -4.386 18.573 1.00 90.62 100 LEU A C 1
ATOM 738 O O . LEU A 1 100 ? 4.898 -3.499 19.294 1.00 90.62 100 LEU A O 1
ATOM 742 N N . GLY A 1 101 ? 4.467 -4.292 17.239 1.00 89.94 101 GLY A N 1
ATOM 743 C CA . GLY A 1 101 ? 5.041 -3.166 16.502 1.00 89.94 101 GLY A CA 1
ATOM 744 C C . GLY A 1 101 ? 6.568 -3.198 16.394 1.00 89.94 101 GLY A C 1
ATOM 745 O O . GLY A 1 101 ? 7.180 -2.174 16.085 1.00 89.94 101 GLY A O 1
ATOM 746 N N . ARG A 1 102 ? 7.207 -4.344 16.665 1.00 93.88 102 ARG A N 1
ATOM 747 C CA . ARG A 1 102 ? 8.665 -4.505 16.557 1.00 93.88 102 ARG A CA 1
ATOM 748 C C . ARG A 1 102 ? 9.042 -4.935 15.149 1.00 93.88 102 ARG A C 1
ATOM 750 O O . ARG A 1 102 ? 8.401 -5.821 14.591 1.00 93.88 102 ARG A O 1
ATOM 757 N N . ASP A 1 103 ? 10.095 -4.329 14.613 1.00 96.44 103 ASP A N 1
ATOM 758 C CA . ASP A 1 103 ? 10.576 -4.594 13.257 1.00 96.44 103 ASP A CA 1
ATOM 759 C C . ASP A 1 103 ? 10.983 -6.065 13.067 1.00 96.44 103 ASP A C 1
ATOM 761 O O . ASP A 1 103 ? 11.558 -6.697 13.963 1.00 96.44 103 ASP A O 1
ATOM 765 N N . ARG A 1 104 ? 10.647 -6.624 11.906 1.00 97.75 104 ARG A N 1
ATOM 766 C CA . ARG A 1 104 ? 10.943 -8.007 11.527 1.00 97.75 104 ARG A CA 1
ATOM 767 C C . ARG A 1 104 ? 12.275 -8.087 10.776 1.00 97.75 104 ARG A C 1
ATOM 769 O O . ARG A 1 104 ? 12.587 -7.195 9.995 1.00 97.75 104 ARG A O 1
ATOM 776 N N . PRO A 1 105 ? 13.051 -9.171 10.948 1.00 97.12 105 PRO A N 1
ATOM 777 C CA . PRO A 1 105 ? 14.216 -9.423 10.108 1.00 97.12 105 PRO A CA 1
ATOM 778 C C . PRO A 1 105 ? 13.847 -9.633 8.635 1.00 97.12 105 PRO A C 1
ATOM 780 O O . PRO A 1 105 ? 12.699 -9.932 8.295 1.00 97.12 105 PRO A O 1
ATOM 783 N N . GLU A 1 106 ? 14.861 -9.565 7.775 1.00 97.56 106 GLU A N 1
ATOM 784 C CA . GLU A 1 106 ? 14.760 -9.936 6.363 1.00 97.56 106 GLU A CA 1
ATOM 785 C C . GLU A 1 106 ? 14.072 -11.296 6.161 1.00 97.56 106 GLU A C 1
ATOM 787 O O . GLU A 1 106 ? 14.314 -12.255 6.897 1.00 97.56 106 GLU A O 1
ATOM 792 N N . GLY A 1 107 ? 13.182 -11.375 5.168 1.00 95.94 107 GLY A N 1
ATOM 793 C CA . GLY A 1 107 ? 12.485 -12.604 4.793 1.00 95.94 107 GLY A CA 1
ATOM 794 C C . GLY A 1 107 ? 11.344 -13.034 5.724 1.00 95.94 107 GLY A C 1
ATOM 795 O O . GLY A 1 107 ? 10.546 -13.887 5.325 1.00 95.94 107 GLY A O 1
ATOM 796 N N . VAL A 1 108 ? 11.218 -12.451 6.923 1.00 97.50 108 VAL A N 1
ATOM 797 C CA . VAL A 1 108 ? 10.189 -12.817 7.909 1.00 97.50 108 VAL A CA 1
ATOM 798 C C . VAL A 1 108 ? 8.907 -12.007 7.676 1.00 97.50 108 VAL A C 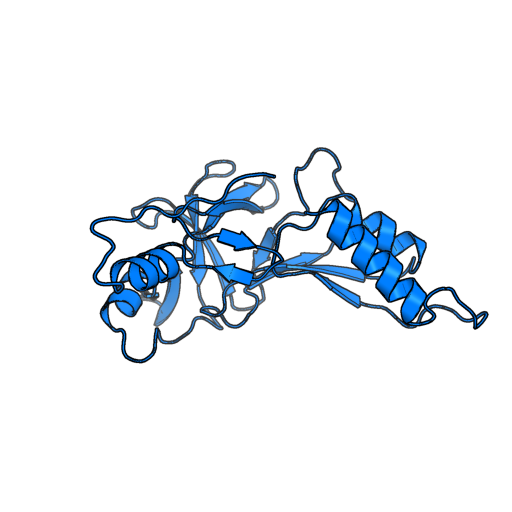1
ATOM 800 O O . VAL A 1 108 ? 8.952 -10.779 7.757 1.00 97.50 108 VAL A O 1
ATOM 803 N N . PRO A 1 109 ? 7.751 -12.659 7.433 1.00 96.81 109 PRO A N 1
ATOM 804 C CA . PRO A 1 109 ? 6.487 -11.953 7.258 1.00 96.81 109 PRO A CA 1
ATOM 805 C C . PRO A 1 109 ? 6.038 -11.172 8.500 1.00 96.81 109 PRO A C 1
ATOM 807 O O . PRO A 1 109 ? 6.182 -11.626 9.641 1.00 96.81 109 PRO A O 1
ATOM 810 N N . GLY A 1 110 ? 5.426 -10.018 8.260 1.00 97.06 110 GLY A N 1
ATOM 811 C CA . GLY A 1 110 ? 4.805 -9.166 9.268 1.00 97.06 110 GLY A CA 1
ATOM 812 C C . GLY A 1 110 ? 3.853 -8.153 8.641 1.00 97.06 110 GLY A C 1
ATOM 813 O O . GLY A 1 110 ? 3.726 -8.087 7.417 1.00 97.06 110 GLY A O 1
ATOM 814 N N . GLU A 1 111 ? 3.180 -7.367 9.476 1.00 96.81 111 GLU A N 1
ATOM 815 C CA . GLU A 1 111 ? 2.305 -6.301 8.988 1.00 96.81 111 GLU A CA 1
ATOM 816 C C . GLU A 1 111 ? 3.140 -5.121 8.484 1.00 96.81 111 GLU A C 1
ATOM 818 O O . GLU A 1 111 ? 4.110 -4.716 9.125 1.00 96.81 111 GLU A O 1
ATOM 823 N N . ILE A 1 112 ? 2.752 -4.541 7.352 1.00 96.69 112 ILE A N 1
ATOM 824 C CA . ILE A 1 112 ? 3.352 -3.321 6.825 1.00 96.69 112 ILE A CA 1
ATOM 825 C C . ILE A 1 112 ? 2.761 -2.109 7.557 1.00 96.69 112 ILE A C 1
ATOM 827 O O . ILE A 1 112 ? 1.549 -1.887 7.573 1.00 96.69 112 ILE A O 1
ATOM 831 N N . LEU A 1 113 ? 3.629 -1.272 8.113 1.00 96.25 113 LEU A N 1
ATOM 832 C CA . LEU A 1 113 ? 3.287 0.037 8.659 1.00 96.25 113 LEU A CA 1
ATOM 833 C C . LEU A 1 113 ? 3.754 1.140 7.725 1.00 96.25 113 LEU A C 1
ATOM 835 O O . LEU A 1 113 ? 4.817 1.030 7.116 1.00 96.25 113 LEU A O 1
ATOM 839 N N . ILE A 1 114 ? 3.002 2.238 7.682 1.00 97.06 114 ILE A N 1
ATOM 840 C CA . ILE A 1 114 ? 3.412 3.471 7.005 1.00 97.06 114 ILE A CA 1
ATOM 841 C C . ILE A 1 114 ? 3.566 4.571 8.049 1.00 97.06 114 ILE A C 1
ATOM 843 O O . ILE A 1 114 ? 2.673 4.785 8.864 1.00 97.06 114 ILE A O 1
ATOM 847 N N . ARG A 1 115 ? 4.693 5.282 8.030 1.00 95.44 115 ARG A N 1
ATOM 848 C CA . ARG A 1 115 ? 5.017 6.361 8.973 1.00 95.44 115 ARG A CA 1
ATOM 849 C C . ARG A 1 115 ? 5.428 7.639 8.254 1.00 95.44 115 ARG A C 1
ATOM 851 O O . ARG A 1 115 ? 6.005 7.583 7.168 1.00 95.44 115 ARG A O 1
ATOM 858 N N . GLY A 1 116 ? 5.248 8.772 8.928 1.00 93.12 116 GLY A N 1
ATOM 859 C CA . GLY A 1 116 ? 5.786 10.068 8.512 1.00 93.12 116 GLY A CA 1
ATOM 860 C C . GLY A 1 116 ? 4.801 10.898 7.690 1.00 93.12 116 GLY A C 1
ATOM 861 O O . GLY A 1 116 ? 3.600 10.925 7.970 1.00 93.12 116 GLY A O 1
ATOM 862 N N . ALA A 1 117 ? 5.319 11.623 6.696 1.00 91.31 117 ALA A N 1
ATOM 863 C CA . ALA A 1 117 ? 4.523 12.534 5.878 1.00 91.31 117 ALA A CA 1
ATOM 864 C C . ALA A 1 117 ? 3.356 11.805 5.189 1.00 91.31 117 ALA A C 1
ATOM 866 O O . ALA A 1 117 ? 3.442 10.625 4.887 1.00 91.31 117 ALA A O 1
ATOM 867 N N . GLY A 1 118 ? 2.239 12.488 4.942 1.00 92.19 118 GLY A N 1
ATOM 868 C CA . GLY A 1 118 ? 1.096 11.901 4.229 1.00 92.19 118 GLY A CA 1
ATOM 869 C C . GLY A 1 118 ? 0.198 10.969 5.054 1.00 92.19 118 GLY A C 1
ATOM 870 O O . GLY A 1 118 ? -0.922 10.714 4.623 1.00 92.19 118 GLY A O 1
ATOM 871 N N . VAL A 1 119 ? 0.602 10.527 6.254 1.00 97.50 119 VAL A N 1
ATOM 872 C CA . VAL A 1 119 ? -0.301 9.782 7.150 1.00 97.50 119 VAL A CA 1
ATOM 873 C C . VAL A 1 119 ? -1.437 10.693 7.630 1.00 97.50 119 VAL A C 1
ATOM 875 O O . VAL A 1 119 ? -1.210 11.773 8.203 1.00 97.50 119 VAL A O 1
ATOM 878 N N . ALA A 1 120 ? -2.669 10.246 7.381 1.00 97.06 120 ALA A N 1
ATOM 879 C CA . ALA A 1 120 ? -3.899 10.966 7.679 1.00 97.06 120 ALA A CA 1
ATOM 880 C C . ALA A 1 120 ? -4.106 11.190 9.187 1.00 97.06 120 ALA A C 1
ATOM 882 O O . ALA A 1 120 ? -3.420 10.623 10.036 1.00 97.06 120 ALA A O 1
ATOM 883 N N . LEU A 1 121 ? -5.068 12.054 9.523 1.00 95.88 121 LEU A N 1
ATOM 884 C CA . LEU A 1 121 ? -5.440 12.341 10.914 1.00 95.88 121 LEU A CA 1
ATOM 885 C C . LEU A 1 121 ? -6.257 11.215 11.559 1.00 95.88 121 LEU A C 1
ATOM 887 O O . LEU A 1 121 ? -6.291 11.118 12.782 1.00 95.88 121 LEU A O 1
ATOM 891 N N . GLY A 1 122 ? -6.932 10.407 10.745 1.00 96.56 122 GLY A N 1
ATOM 892 C CA . GLY A 1 122 ? -7.880 9.402 11.196 1.00 96.56 122 GLY A CA 1
ATOM 893 C C . GLY A 1 122 ? -9.088 9.304 10.277 1.00 96.56 122 GLY A C 1
ATOM 894 O O . GLY A 1 122 ? -9.130 9.910 9.203 1.00 96.56 122 GLY A O 1
ATOM 895 N N . TYR A 1 123 ? -10.081 8.555 10.734 1.00 97.00 123 TYR A N 1
ATOM 896 C CA . TYR A 1 123 ? -11.374 8.407 10.083 1.00 97.00 123 TYR A CA 1
ATOM 897 C C . TYR A 1 123 ? -12.365 9.442 10.628 1.00 97.00 123 TYR A C 1
ATOM 899 O O . TYR A 1 123 ? -12.452 9.678 11.836 1.00 97.00 123 TYR A O 1
ATOM 907 N N . LEU A 1 124 ? -13.129 10.072 9.734 1.00 97.50 124 LEU A N 1
ATOM 908 C CA . LEU A 1 124 ? -14.135 11.061 10.116 1.00 97.50 124 LEU A CA 1
ATOM 909 C C . LEU A 1 124 ? -15.271 10.387 10.898 1.00 97.50 124 LEU A C 1
ATOM 911 O O . LEU A 1 124 ? -15.920 9.485 10.383 1.00 97.50 124 LEU A O 1
ATOM 915 N N . GLY A 1 125 ? -15.526 10.851 12.124 1.00 96.69 125 GLY A N 1
ATOM 916 C CA . GLY A 1 125 ? -16.621 10.342 12.958 1.00 96.69 125 GLY A CA 1
ATOM 917 C C . GLY A 1 125 ? -16.383 8.960 13.577 1.00 96.69 125 GLY A C 1
ATOM 918 O O . GLY A 1 125 ? -17.281 8.452 14.237 1.00 96.69 125 GLY A O 1
ATOM 919 N N . ASP A 1 126 ? -15.190 8.379 13.417 1.00 96.88 126 ASP A N 1
ATOM 920 C CA . ASP A 1 126 ? -14.854 7.046 13.933 1.00 96.88 126 ASP A CA 1
ATOM 921 C C . ASP A 1 126 ? -13.543 7.081 14.750 1.00 96.88 126 ASP A C 1
ATOM 923 O O . ASP A 1 126 ? -12.453 6.746 14.263 1.00 96.88 126 ASP A O 1
ATOM 927 N N . PRO A 1 127 ? -13.610 7.548 16.011 1.00 96.12 127 PRO A N 1
ATOM 928 C CA . PRO A 1 127 ? -12.443 7.654 16.880 1.00 96.12 127 PRO A CA 1
ATOM 929 C C . PRO A 1 127 ? -11.922 6.293 17.360 1.00 96.12 127 PRO A C 1
ATOM 931 O O . PRO A 1 127 ? -10.788 6.217 17.837 1.00 96.12 127 PRO A O 1
ATOM 934 N N . GLU A 1 128 ? -12.722 5.227 17.291 1.00 95.38 128 GLU A N 1
ATOM 935 C CA . GLU A 1 128 ? -12.305 3.887 17.716 1.00 95.38 128 GLU A CA 1
ATOM 936 C C . GLU A 1 128 ? -11.363 3.278 16.686 1.00 95.38 128 GLU A C 1
ATOM 938 O O . GLU A 1 128 ? -10.199 3.019 17.003 1.00 95.38 128 GLU A O 1
ATOM 943 N N . ARG A 1 129 ? -11.809 3.193 15.429 1.00 93.94 129 ARG A N 1
ATOM 944 C CA . ARG A 1 129 ? -10.988 2.708 14.318 1.00 93.94 129 ARG A CA 1
ATOM 945 C C . ARG A 1 129 ? -9.784 3.615 14.074 1.00 93.94 129 ARG A C 1
ATOM 947 O O . ARG A 1 129 ? -8.713 3.146 13.688 1.00 93.94 129 ARG A O 1
ATOM 954 N N . THR A 1 130 ? -9.924 4.916 14.352 1.00 96.38 130 THR A N 1
ATOM 955 C CA . THR A 1 130 ? -8.793 5.852 14.305 1.00 96.38 130 THR A CA 1
ATOM 956 C C . THR A 1 130 ? -7.707 5.458 15.302 1.00 96.38 130 THR A C 1
ATOM 958 O O . THR A 1 130 ? -6.554 5.345 14.909 1.00 96.38 130 THR A O 1
ATOM 961 N N . ARG A 1 131 ? -8.046 5.190 16.569 1.00 95.12 131 ARG A N 1
ATOM 962 C CA . ARG A 1 131 ? -7.058 4.769 17.583 1.00 95.12 131 ARG A CA 1
ATOM 963 C C . ARG A 1 131 ? -6.481 3.381 17.316 1.00 95.12 131 ARG A C 1
ATOM 965 O O . ARG A 1 131 ? -5.351 3.106 17.708 1.00 95.12 131 ARG A O 1
ATOM 972 N N . GLU A 1 132 ? -7.260 2.505 16.691 1.00 93.12 132 GLU A N 1
ATOM 973 C CA . GLU A 1 132 ? -6.815 1.161 16.324 1.00 93.12 132 GLU A CA 1
ATOM 974 C C . GLU A 1 132 ? -5.750 1.200 15.219 1.00 93.12 132 GLU A C 1
ATOM 976 O O . GLU A 1 132 ? -4.727 0.515 15.312 1.00 93.12 132 GLU A O 1
ATOM 981 N N . ARG A 1 133 ? -5.990 2.005 14.175 1.00 95.19 133 ARG A N 1
ATOM 982 C CA . ARG A 1 133 ? -5.169 2.012 12.957 1.00 95.19 133 ARG A CA 1
ATOM 983 C C . ARG A 1 133 ? -4.125 3.112 12.912 1.00 95.19 133 ARG A C 1
ATOM 985 O O . ARG A 1 133 ? -3.122 2.927 12.231 1.00 95.19 133 ARG A O 1
ATOM 992 N N . PHE A 1 134 ? -4.325 4.215 13.626 1.00 96.81 134 PHE A N 1
ATOM 993 C CA . PHE A 1 134 ? -3.393 5.334 13.660 1.00 96.81 134 PHE A CA 1
ATOM 994 C C . PHE A 1 134 ? -2.762 5.484 15.038 1.00 96.81 134 PHE A C 1
ATOM 996 O O . PHE A 1 134 ? -3.443 5.508 16.065 1.00 96.81 134 PHE A O 1
ATOM 1003 N N . ARG A 1 135 ? -1.440 5.641 15.054 1.00 93.62 135 ARG A N 1
ATOM 1004 C CA . ARG A 1 135 ? -0.667 5.956 16.256 1.00 93.62 135 ARG A CA 1
ATOM 1005 C C . ARG A 1 135 ? 0.157 7.209 16.024 1.00 93.62 135 ARG A C 1
ATOM 1007 O O . ARG A 1 135 ? 0.479 7.557 14.892 1.00 93.62 135 ARG A O 1
ATOM 1014 N N . VAL A 1 136 ? 0.484 7.890 17.112 1.00 93.25 136 VAL A N 1
ATOM 1015 C CA . VAL A 1 136 ? 1.418 9.013 17.106 1.00 93.25 136 VAL A CA 1
ATOM 1016 C C . VAL A 1 136 ? 2.592 8.600 17.972 1.00 93.25 136 VAL A C 1
ATOM 1018 O O . VAL A 1 136 ? 2.396 8.239 19.133 1.00 93.25 136 VAL A O 1
ATOM 1021 N N . ASP A 1 137 ? 3.791 8.618 17.406 1.00 85.94 137 ASP A N 1
ATOM 1022 C CA . ASP A 1 137 ? 5.012 8.430 18.174 1.00 85.94 137 ASP A CA 1
ATOM 1023 C C . ASP A 1 137 ? 5.180 9.637 19.117 1.00 85.94 137 ASP A C 1
ATOM 1025 O O . ASP A 1 137 ? 5.286 10.770 18.644 1.00 85.94 137 ASP A O 1
ATOM 1029 N N . PRO A 1 138 ? 5.190 9.441 20.447 1.00 86.81 138 PRO A N 1
ATOM 1030 C CA . PRO A 1 138 ? 5.279 10.548 21.394 1.00 86.81 138 PRO A CA 1
ATOM 1031 C C . PRO A 1 138 ? 6.644 11.251 21.384 1.00 86.81 138 PRO A C 1
ATOM 1033 O O . PRO A 1 138 ? 6.729 12.394 21.825 1.00 86.81 138 PRO A O 1
ATOM 1036 N N . ALA A 1 139 ? 7.707 10.591 20.915 1.00 86.56 139 ALA A N 1
ATOM 1037 C CA . ALA A 1 139 ? 9.052 11.154 20.877 1.00 86.56 139 ALA A CA 1
ATOM 1038 C C . ALA A 1 139 ? 9.283 12.010 19.626 1.00 86.56 139 ALA A C 1
ATOM 1040 O O . ALA A 1 139 ? 9.923 13.057 19.705 1.00 86.56 139 ALA A O 1
ATOM 1041 N N . THR A 1 140 ? 8.773 11.568 18.475 1.00 86.19 140 THR A N 1
ATOM 1042 C CA . THR A 1 140 ? 8.981 12.259 17.190 1.00 86.19 140 THR A CA 1
ATOM 1043 C C . THR A 1 140 ? 7.784 13.098 16.750 1.00 86.19 140 THR A C 1
ATOM 1045 O O . THR A 1 140 ? 7.943 14.015 15.949 1.00 86.19 140 THR A O 1
ATOM 1048 N N . GLY A 1 141 ? 6.586 12.805 17.260 1.00 87.94 141 GLY A N 1
ATOM 1049 C CA . GLY A 1 141 ? 5.325 13.353 16.761 1.00 87.94 141 GLY A CA 1
ATOM 1050 C C . GLY A 1 141 ? 4.885 12.756 15.420 1.00 87.94 141 GLY A C 1
ATOM 1051 O O . GLY A 1 141 ? 3.830 13.138 14.907 1.00 87.94 141 GLY A O 1
ATOM 1052 N N . ASP A 1 142 ? 5.660 11.826 14.846 1.00 89.50 142 ASP A N 1
ATOM 1053 C CA . ASP A 1 142 ? 5.322 11.201 13.574 1.00 89.50 142 ASP A CA 1
ATOM 1054 C C . ASP A 1 142 ? 4.086 10.316 13.732 1.00 89.50 142 ASP A C 1
ATOM 1056 O O . ASP A 1 142 ? 3.941 9.547 14.687 1.00 89.50 142 ASP A O 1
ATOM 1060 N N . ARG A 1 143 ? 3.188 10.411 12.751 1.00 94.19 143 ARG A N 1
ATOM 1061 C CA . ARG A 1 143 ? 2.044 9.511 12.654 1.00 94.19 143 ARG A CA 1
ATOM 1062 C C . ARG A 1 143 ? 2.439 8.206 11.984 1.00 94.19 143 ARG A C 1
ATOM 1064 O O . ARG A 1 143 ? 3.257 8.180 11.065 1.00 94.19 143 ARG A O 1
ATOM 1071 N N . GLU A 1 144 ? 1.798 7.145 12.435 1.00 95.62 144 GLU A N 1
ATOM 1072 C CA . GLU A 1 144 ? 1.900 5.787 11.931 1.00 95.62 144 GLU A CA 1
ATOM 1073 C C . GLU A 1 144 ? 0.508 5.277 11.565 1.00 95.62 144 GLU A C 1
ATOM 1075 O O . GLU A 1 144 ? -0.451 5.535 12.291 1.00 95.62 144 GLU A O 1
ATOM 1080 N N . TYR A 1 145 ? 0.415 4.531 10.469 1.00 97.06 145 TYR A N 1
ATOM 1081 C CA . TYR A 1 145 ? -0.780 3.832 10.024 1.00 97.06 145 TYR A CA 1
ATOM 1082 C C . TYR A 1 145 ? -0.510 2.328 9.863 1.00 97.06 145 TYR A C 1
ATOM 1084 O O . TYR A 1 145 ? 0.430 1.930 9.168 1.00 97.06 145 TYR A O 1
ATOM 1092 N N . ARG A 1 146 ? -1.358 1.509 10.496 1.00 95.69 146 ARG A N 1
ATOM 1093 C CA . ARG A 1 146 ? -1.414 0.043 10.382 1.00 95.69 146 ARG A CA 1
ATOM 1094 C C . ARG A 1 146 ? -2.239 -0.361 9.162 1.00 95.69 146 ARG A C 1
ATOM 1096 O O . ARG A 1 146 ? -3.462 -0.198 9.160 1.00 95.69 146 ARG A O 1
ATOM 1103 N N . THR A 1 147 ? -1.575 -0.855 8.120 1.00 94.31 147 THR A N 1
ATOM 1104 C CA . THR A 1 147 ? -2.202 -1.072 6.805 1.00 94.31 147 THR A CA 1
ATOM 1105 C C . THR A 1 147 ? -3.104 -2.304 6.742 1.00 94.31 147 THR A C 1
ATOM 1107 O O . THR A 1 147 ? -3.989 -2.364 5.883 1.00 94.31 147 THR A O 1
ATOM 1110 N N . GLY A 1 148 ? -2.889 -3.292 7.618 1.00 93.00 148 GLY A N 1
ATOM 1111 C CA . GLY A 1 148 ? -3.426 -4.647 7.475 1.00 93.00 148 GLY A CA 1
ATOM 1112 C C . GLY A 1 148 ? -2.833 -5.445 6.304 1.00 93.00 148 GLY A C 1
ATOM 1113 O O . GLY A 1 148 ? -3.248 -6.580 6.083 1.00 93.00 148 GLY A O 1
ATOM 1114 N N . ASP A 1 149 ? -1.885 -4.885 5.546 1.00 93.25 149 ASP A N 1
ATOM 1115 C CA . ASP A 1 149 ? -1.144 -5.614 4.517 1.00 93.25 149 ASP A CA 1
ATOM 1116 C C . ASP A 1 149 ? -0.018 -6.424 5.169 1.00 93.25 149 ASP A C 1
ATOM 1118 O O . ASP A 1 149 ? 0.710 -5.922 6.025 1.00 93.25 149 ASP A O 1
ATOM 1122 N N . ILE A 1 150 ? 0.161 -7.669 4.733 1.00 94.94 150 ILE A N 1
ATOM 1123 C CA . ILE A 1 150 ? 1.275 -8.524 5.144 1.00 94.94 150 ILE A CA 1
ATOM 1124 C C . ILE A 1 150 ? 2.362 -8.460 4.082 1.00 94.94 150 ILE A C 1
ATOM 1126 O O . ILE A 1 150 ? 2.092 -8.625 2.891 1.00 94.94 150 ILE A O 1
ATOM 1130 N N . GLY A 1 151 ? 3.601 -8.263 4.516 1.00 94.75 151 GLY A N 1
ATOM 1131 C CA . GLY A 1 151 ? 4.772 -8.246 3.652 1.00 94.75 151 GLY A CA 1
ATOM 1132 C C . GLY A 1 151 ? 6.023 -8.746 4.354 1.00 94.75 151 GLY A C 1
ATOM 1133 O O . GLY A 1 151 ? 5.983 -9.166 5.510 1.00 94.75 151 GLY A O 1
ATOM 1134 N N . ARG A 1 152 ? 7.147 -8.703 3.641 1.00 95.81 152 ARG A N 1
ATOM 1135 C CA . ARG A 1 152 ? 8.484 -8.993 4.175 1.00 95.81 152 ARG A CA 1
ATOM 1136 C C . ARG A 1 152 ? 9.542 -8.158 3.470 1.00 95.81 152 ARG A C 1
ATOM 1138 O O . ARG A 1 152 ? 9.364 -7.790 2.308 1.00 95.81 152 ARG A O 1
ATOM 1145 N N . TYR A 1 153 ? 10.653 -7.906 4.154 1.00 96.56 153 TYR A N 1
ATOM 1146 C CA . TYR A 1 153 ? 11.821 -7.320 3.508 1.00 96.56 153 TYR A CA 1
ATOM 1147 C C . TYR A 1 153 ? 12.512 -8.338 2.603 1.00 96.56 153 TYR A C 1
ATOM 1149 O O . TYR A 1 153 ? 12.624 -9.522 2.938 1.00 96.56 153 TYR A O 1
ATOM 1157 N N . LEU A 1 154 ? 12.989 -7.841 1.472 1.00 93.62 154 LEU A N 1
ATOM 1158 C CA . LEU A 1 154 ? 13.872 -8.514 0.536 1.00 93.62 154 LEU A CA 1
ATOM 1159 C C . LEU A 1 154 ? 15.342 -8.196 0.872 1.00 93.62 154 LEU A C 1
ATOM 1161 O O . LEU A 1 154 ? 15.595 -7.232 1.598 1.00 93.62 154 LEU A O 1
ATOM 1165 N N . PRO A 1 155 ? 16.317 -8.945 0.318 1.00 93.12 155 PRO A N 1
ATOM 1166 C CA . PRO A 1 155 ? 17.744 -8.722 0.588 1.00 93.12 155 PRO A CA 1
ATOM 1167 C C . PRO A 1 155 ? 18.269 -7.320 0.253 1.00 93.12 155 PRO A C 1
ATOM 1169 O O . PRO A 1 155 ? 19.282 -6.880 0.787 1.00 93.12 155 PRO A O 1
ATOM 1172 N N . ASP A 1 156 ? 17.587 -6.603 -0.640 1.00 90.25 156 ASP A N 1
ATOM 1173 C CA . ASP A 1 156 ? 17.911 -5.224 -1.016 1.00 90.25 156 ASP A CA 1
ATOM 1174 C C . ASP A 1 156 ? 17.208 -4.168 -0.137 1.00 90.25 156 ASP A C 1
ATOM 1176 O O . ASP A 1 156 ? 17.319 -2.969 -0.395 1.00 90.25 156 ASP A O 1
ATOM 1180 N N . GLY A 1 157 ? 16.472 -4.599 0.893 1.00 90.69 157 GLY A N 1
ATOM 1181 C CA . GLY A 1 157 ? 15.691 -3.749 1.791 1.00 90.69 157 GLY A CA 1
ATOM 1182 C C . GLY A 1 157 ? 14.342 -3.292 1.229 1.00 90.69 157 GLY A C 1
ATOM 1183 O O . GLY A 1 157 ? 13.593 -2.609 1.931 1.00 90.69 157 GLY A O 1
ATOM 1184 N N . SER A 1 158 ? 13.999 -3.653 -0.012 1.00 92.38 158 SER A N 1
ATOM 1185 C CA . SER A 1 158 ? 12.661 -3.407 -0.553 1.00 92.38 158 SER A CA 1
ATOM 1186 C C . SER A 1 158 ? 11.631 -4.356 0.061 1.00 92.38 158 SER A C 1
ATOM 1188 O O . SER A 1 158 ? 11.973 -5.382 0.646 1.00 92.38 158 SER A O 1
ATOM 1190 N N . ILE A 1 159 ? 10.350 -4.009 -0.041 1.00 94.12 159 ILE A N 1
ATOM 1191 C CA . ILE A 1 159 ? 9.262 -4.825 0.501 1.00 94.12 159 ILE A CA 1
ATOM 1192 C C . ILE A 1 159 ? 8.615 -5.644 -0.615 1.00 94.12 159 ILE A C 1
ATOM 1194 O O . ILE A 1 159 ? 8.267 -5.130 -1.684 1.00 94.12 159 ILE A O 1
ATOM 1198 N N . GLU A 1 160 ? 8.416 -6.927 -0.335 1.00 91.94 160 GLU A N 1
ATOM 1199 C CA . GLU A 1 160 ? 7.488 -7.789 -1.054 1.00 91.94 160 GLU A CA 1
ATOM 1200 C C . GLU A 1 160 ? 6.159 -7.810 -0.295 1.00 91.94 160 GLU A C 1
ATOM 1202 O O . GLU A 1 160 ? 6.113 -8.130 0.895 1.00 91.94 160 GLU A O 1
ATOM 1207 N N . LEU A 1 161 ? 5.079 -7.441 -0.984 1.00 91.00 161 LEU A N 1
ATOM 1208 C CA . LEU A 1 161 ? 3.721 -7.645 -0.493 1.00 91.00 161 LEU A CA 1
ATOM 1209 C C . LEU A 1 161 ? 3.419 -9.148 -0.560 1.00 91.00 161 LEU A C 1
ATOM 1211 O O . LEU A 1 161 ? 3.877 -9.809 -1.484 1.00 91.00 161 LEU A O 1
ATOM 1215 N N . LEU A 1 162 ? 2.674 -9.690 0.402 1.00 89.75 162 LEU A N 1
ATOM 1216 C CA . LEU A 1 162 ? 2.266 -11.103 0.455 1.00 89.75 162 LEU A CA 1
ATOM 1217 C C . LEU A 1 162 ? 0.742 -11.265 0.471 1.00 89.75 162 LEU A C 1
ATOM 1219 O O . LEU A 1 162 ? 0.228 -12.300 0.057 1.00 89.75 162 LEU A O 1
ATOM 1223 N N . GLY A 1 163 ? 0.012 -10.249 0.930 1.00 87.44 163 GLY A N 1
ATOM 1224 C CA . GLY A 1 163 ? -1.443 -10.275 1.002 1.00 87.44 163 GLY A CA 1
ATOM 1225 C C . GLY A 1 163 ? -1.960 -9.366 2.104 1.00 87.44 163 GLY A C 1
ATOM 1226 O O . GLY A 1 163 ? -1.318 -8.372 2.440 1.00 87.44 163 GLY A O 1
ATOM 1227 N N . ARG A 1 164 ? -3.112 -9.722 2.672 1.00 87.12 164 ARG A N 1
ATOM 1228 C CA . ARG A 1 164 ? -3.745 -9.005 3.781 1.00 87.12 164 ARG A CA 1
ATOM 1229 C C . ARG A 1 164 ? -3.977 -9.929 4.970 1.00 87.12 164 ARG A C 1
ATOM 1231 O O . ARG A 1 164 ? -4.185 -11.125 4.789 1.00 87.12 164 ARG A O 1
ATOM 1238 N N . GLU A 1 165 ? -3.900 -9.363 6.169 1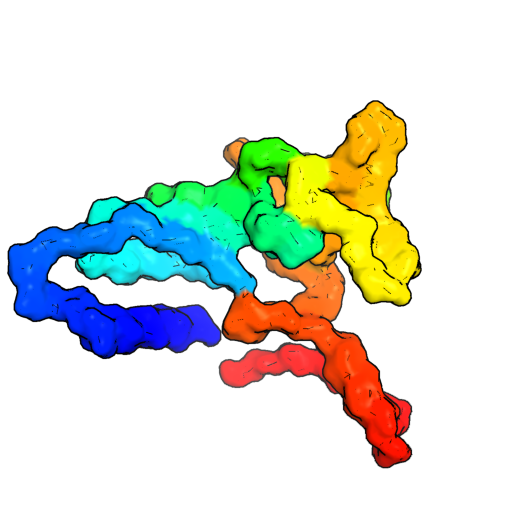.00 80.94 165 GLU A N 1
ATOM 1239 C CA . GLU A 1 165 ? -4.220 -10.050 7.426 1.00 80.9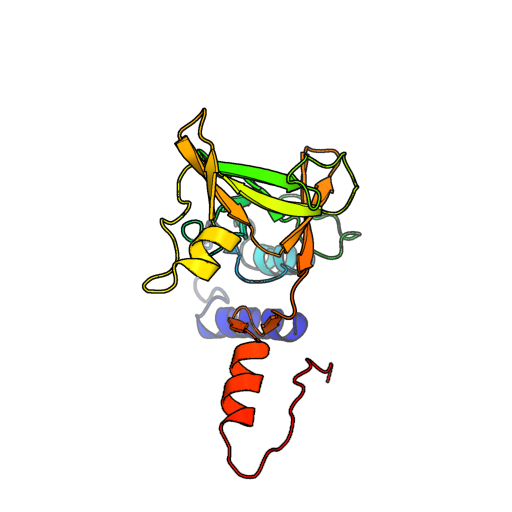4 165 GLU A CA 1
ATOM 1240 C C . GLU A 1 165 ? -5.735 -10.152 7.635 1.00 80.94 165 GLU A C 1
ATOM 1242 O O . GLU A 1 165 ? -6.234 -11.129 8.189 1.00 80.94 165 GLU A O 1
ATOM 1247 N N . ASP A 1 166 ? -6.465 -9.129 7.192 1.00 78.94 166 ASP A N 1
ATOM 1248 C CA . ASP A 1 166 ? -7.910 -9.022 7.337 1.00 78.94 166 ASP A CA 1
ATOM 1249 C C . ASP A 1 166 ? -8.668 -9.610 6.134 1.00 78.94 166 ASP A C 1
ATOM 1251 O O . ASP A 1 166 ? -8.104 -9.961 5.099 1.00 78.94 166 ASP A O 1
ATOM 1255 N N . ALA A 1 167 ? -9.993 -9.714 6.273 1.00 75.25 167 ALA A N 1
ATOM 1256 C CA . ALA A 1 167 ? -10.883 -10.223 5.229 1.00 75.25 167 ALA A CA 1
ATOM 1257 C C . ALA A 1 167 ? -11.079 -9.239 4.060 1.00 75.25 167 ALA A C 1
ATOM 1259 O O . ALA A 1 167 ? -11.948 -9.444 3.216 1.00 75.25 167 ALA A O 1
ATOM 1260 N N . GLN A 1 168 ? -10.323 -8.145 4.015 1.00 81.19 168 GLN A N 1
ATOM 1261 C CA . GLN A 1 168 ? -10.426 -7.175 2.945 1.00 81.19 168 GLN A CA 1
ATOM 1262 C C . GLN A 1 168 ? -9.807 -7.710 1.661 1.00 81.19 168 GLN A C 1
ATOM 1264 O O . GLN A 1 168 ? -8.728 -8.301 1.649 1.00 81.19 168 GLN A O 1
ATOM 1269 N N . VAL A 1 169 ? -10.473 -7.430 0.546 1.00 81.56 169 VAL A N 1
ATOM 1270 C CA . VAL A 1 169 ? -10.044 -7.903 -0.767 1.00 81.56 169 VAL A CA 1
ATOM 1271 C C . VAL A 1 169 ? -9.983 -6.764 -1.768 1.00 81.56 169 VAL A C 1
ATOM 1273 O O . VAL A 1 169 ? -10.659 -5.740 -1.636 1.00 81.56 169 VAL A O 1
ATOM 1276 N N . LYS A 1 170 ? -9.163 -6.962 -2.799 1.00 79.19 170 LYS A N 1
ATOM 1277 C CA . LYS A 1 170 ? -9.146 -6.113 -3.984 1.00 79.19 170 LYS A CA 1
ATOM 1278 C C . LYS A 1 170 ? -9.742 -6.887 -5.147 1.00 79.19 170 LYS A C 1
ATOM 1280 O O . LYS A 1 170 ? -9.223 -7.928 -5.533 1.00 79.19 170 LYS A O 1
ATOM 1285 N N . ILE A 1 171 ? -10.838 -6.382 -5.706 1.00 81.75 171 ILE A N 1
ATOM 1286 C CA . ILE A 1 171 ? -11.442 -6.941 -6.919 1.00 81.75 171 ILE A CA 1
ATOM 1287 C C . ILE A 1 171 ? -11.341 -5.874 -7.996 1.00 81.75 171 ILE A C 1
ATOM 1289 O O . ILE A 1 171 ? -11.966 -4.823 -7.887 1.00 81.75 171 ILE A O 1
ATOM 1293 N N . ARG A 1 172 ? -10.543 -6.139 -9.039 1.00 80.06 172 ARG A N 1
ATOM 1294 C CA . ARG A 1 172 ? -10.292 -5.184 -10.137 1.00 80.06 172 ARG A CA 1
ATOM 1295 C C . ARG A 1 172 ? -9.772 -3.833 -9.616 1.00 80.06 172 ARG A C 1
ATOM 1297 O O . ARG A 1 172 ? -10.270 -2.793 -10.026 1.00 80.06 172 ARG A O 1
ATOM 1304 N N . ALA A 1 173 ? -8.814 -3.865 -8.686 1.00 79.88 173 ALA A N 1
ATOM 1305 C CA . ALA A 1 173 ? -8.261 -2.691 -8.001 1.00 79.88 173 ALA A CA 1
ATOM 1306 C C . ALA A 1 173 ? -9.238 -1.880 -7.114 1.00 79.88 173 ALA A C 1
ATOM 1308 O O . ALA A 1 173 ? -8.851 -0.837 -6.588 1.00 79.88 173 ALA A O 1
ATOM 1309 N N . TYR A 1 174 ? -10.466 -2.358 -6.873 1.00 79.69 174 TYR A N 1
ATOM 1310 C CA . TYR A 1 174 ? -11.380 -1.760 -5.895 1.00 79.69 174 TYR A CA 1
ATOM 1311 C C . TYR A 1 174 ? -11.233 -2.438 -4.536 1.00 79.69 174 TYR A C 1
ATOM 1313 O O . TYR A 1 174 ? -11.305 -3.664 -4.441 1.00 79.69 174 TYR A O 1
ATOM 1321 N N . ARG A 1 175 ? -11.038 -1.628 -3.492 1.00 82.38 175 ARG A N 1
ATOM 1322 C CA . ARG A 1 175 ? -10.958 -2.061 -2.093 1.00 82.38 175 ARG A CA 1
ATOM 1323 C C . ARG A 1 175 ? -12.367 -2.382 -1.590 1.00 82.38 175 ARG A C 1
ATOM 1325 O O . ARG A 1 175 ? -13.221 -1.502 -1.592 1.00 82.38 175 ARG A O 1
ATOM 1332 N N . ILE A 1 176 ? -12.601 -3.632 -1.196 1.00 85.94 176 ILE A N 1
ATOM 1333 C CA . ILE A 1 176 ? -13.903 -4.122 -0.732 1.00 85.94 176 ILE A CA 1
ATOM 1334 C C . ILE A 1 176 ? -13.755 -4.663 0.689 1.00 85.94 176 ILE A C 1
ATOM 1336 O O . ILE A 1 176 ? -12.917 -5.530 0.946 1.00 85.94 176 ILE A O 1
ATOM 1340 N N . GLU A 1 177 ? -14.593 -4.165 1.595 1.00 87.81 177 GLU A N 1
ATOM 1341 C CA . GLU A 1 177 ? -14.729 -4.667 2.962 1.00 87.81 177 GLU A CA 1
ATOM 1342 C C . GLU A 1 177 ? -15.818 -5.747 2.995 1.00 87.81 177 GLU A C 1
ATOM 1344 O O . GLU A 1 177 ? -17.007 -5.445 2.889 1.00 87.81 177 GLU A O 1
ATOM 1349 N N . LEU A 1 178 ? -15.451 -7.023 3.150 1.00 87.88 178 LEU A N 1
ATOM 1350 C CA . LEU A 1 178 ? -16.452 -8.103 3.169 1.00 87.88 178 LEU A CA 1
ATOM 1351 C C . LEU A 1 178 ? -17.442 -7.960 4.339 1.00 87.88 178 LEU A C 1
ATOM 1353 O O . LEU A 1 178 ? -18.620 -8.283 4.189 1.00 87.88 178 LEU A O 1
ATOM 1357 N N . ALA A 1 179 ? -16.990 -7.390 5.459 1.00 83.62 179 ALA A N 1
ATOM 1358 C CA . ALA A 1 179 ? -17.832 -7.086 6.612 1.00 83.62 179 ALA A CA 1
ATOM 1359 C C . ALA A 1 179 ? -18.925 -6.046 6.302 1.00 83.62 179 ALA A C 1
ATOM 1361 O O . ALA A 1 179 ? -20.019 -6.136 6.854 1.00 83.62 179 ALA A O 1
ATOM 1362 N N . GLU A 1 180 ? -18.670 -5.090 5.399 1.00 87.38 180 GLU A N 1
ATOM 1363 C CA . GLU A 1 180 ? -19.684 -4.119 4.961 1.00 87.38 180 GLU A CA 1
ATOM 1364 C C . GLU A 1 180 ? -20.807 -4.824 4.190 1.00 87.38 180 GLU A C 1
ATOM 1366 O O . GLU A 1 180 ? -21.988 -4.587 4.444 1.00 87.38 180 GLU A O 1
ATOM 1371 N N . ILE A 1 181 ? -20.443 -5.763 3.310 1.00 91.56 181 ILE A N 1
ATOM 1372 C CA . ILE A 1 181 ? -21.407 -6.585 2.569 1.00 91.56 181 ILE A CA 1
ATOM 1373 C C . ILE A 1 181 ? -22.214 -7.453 3.542 1.00 91.56 181 ILE A C 1
ATOM 1375 O O . ILE A 1 181 ? -23.440 -7.492 3.448 1.00 91.56 181 ILE A O 1
ATOM 1379 N N . GLN A 1 182 ? -21.557 -8.113 4.502 1.00 90.62 182 GLN A N 1
ATOM 1380 C CA . GLN A 1 182 ? -22.244 -8.906 5.528 1.00 90.62 182 GLN A CA 1
ATOM 1381 C C . GLN A 1 182 ? -23.229 -8.057 6.334 1.00 90.62 182 GLN A C 1
ATOM 1383 O O . GLN A 1 182 ? -24.378 -8.459 6.494 1.00 90.62 182 GLN A O 1
ATOM 1388 N N . ALA A 1 183 ? -22.814 -6.876 6.803 1.00 90.56 183 ALA A N 1
ATOM 1389 C CA . ALA A 1 183 ? -23.673 -5.972 7.564 1.00 90.56 183 ALA A CA 1
ATOM 1390 C C . ALA A 1 183 ? -24.897 -5.524 6.749 1.00 90.56 183 ALA A C 1
ATOM 1392 O O . ALA A 1 183 ? -26.015 -5.527 7.265 1.00 90.56 183 ALA A O 1
ATOM 1393 N N . ALA A 1 184 ? -24.707 -5.203 5.466 1.00 94.56 184 ALA A N 1
ATOM 1394 C CA . ALA A 1 184 ? -25.801 -4.847 4.567 1.00 94.56 184 ALA A CA 1
ATOM 1395 C C . ALA A 1 184 ? -26.784 -6.012 4.347 1.00 94.56 184 ALA A C 1
ATOM 1397 O O . ALA A 1 184 ? -27.995 -5.798 4.335 1.00 94.56 184 ALA A O 1
ATOM 1398 N N . VAL A 1 185 ? -26.287 -7.247 4.210 1.00 95.19 185 VAL A N 1
ATOM 1399 C CA . VAL A 1 185 ? -27.127 -8.446 4.042 1.00 95.19 185 VAL A CA 1
ATOM 1400 C C . VAL A 1 185 ? -27.875 -8.796 5.334 1.00 95.19 185 VAL A C 1
ATOM 1402 O O . VAL A 1 185 ? -29.069 -9.084 5.287 1.00 95.19 185 VAL A O 1
ATOM 1405 N N . LEU A 1 186 ? -27.209 -8.720 6.489 1.00 95.88 186 LEU A N 1
ATOM 1406 C CA . LEU A 1 186 ? -27.797 -8.976 7.811 1.00 95.88 186 LEU A CA 1
ATOM 1407 C C . LEU A 1 186 ? -28.866 -7.950 8.210 1.00 95.88 186 LEU A C 1
ATOM 1409 O O . LEU A 1 186 ? -29.727 -8.250 9.030 1.00 95.88 186 LEU A O 1
ATOM 1413 N N . ALA A 1 187 ? -28.854 -6.753 7.619 1.00 96.00 187 ALA A N 1
ATOM 1414 C CA . ALA A 1 187 ? -29.917 -5.771 7.819 1.00 96.00 187 ALA A CA 1
ATOM 1415 C C . ALA A 1 187 ? -31.267 -6.209 7.209 1.00 96.00 187 ALA A C 1
ATOM 1417 O O . ALA A 1 187 ? -32.301 -5.604 7.504 1.00 96.00 187 ALA A O 1
ATOM 1418 N N . HIS A 1 188 ? -31.290 -7.245 6.362 1.00 95.81 188 HIS A N 1
ATOM 1419 C CA . HIS A 1 188 ? -32.518 -7.759 5.768 1.00 95.81 188 HIS A CA 1
ATOM 1420 C C . HIS A 1 188 ? -33.294 -8.654 6.762 1.00 95.81 188 HIS A C 1
ATOM 1422 O O . HIS A 1 188 ? -32.766 -9.683 7.183 1.00 95.81 188 HIS A O 1
ATOM 1428 N N . PRO A 1 189 ? -34.582 -8.375 7.069 1.00 94.81 189 PRO A N 1
ATOM 1429 C CA . PRO A 1 189 ? -35.331 -9.079 8.125 1.00 94.81 189 PRO A CA 1
ATOM 1430 C C . PRO A 1 189 ? -35.456 -10.601 7.961 1.00 94.81 189 PRO A C 1
ATOM 1432 O O . PRO A 1 189 ? -35.696 -11.315 8.928 1.00 94.81 189 PRO A O 1
ATOM 1435 N N . GLY A 1 190 ? -35.345 -11.099 6.727 1.00 96.94 190 GLY A N 1
ATOM 1436 C CA . GLY A 1 190 ? -35.408 -12.531 6.417 1.00 96.94 190 GLY A CA 1
ATOM 1437 C C . GLY A 1 190 ? -34.088 -13.292 6.579 1.00 96.94 190 GLY A C 1
ATOM 1438 O O . GLY A 1 190 ? -34.067 -14.493 6.324 1.00 96.94 190 GLY A O 1
ATOM 1439 N N . VAL A 1 191 ? -32.991 -12.622 6.942 1.00 95.75 191 VAL A N 1
ATOM 1440 C CA . VAL A 1 191 ? -31.661 -13.233 7.057 1.00 95.75 191 VAL A CA 1
ATOM 1441 C C . VAL A 1 191 ? -31.282 -13.346 8.529 1.00 95.75 191 VAL A C 1
ATOM 1443 O O . VAL A 1 191 ? -31.177 -12.344 9.226 1.00 95.75 191 VAL A O 1
ATOM 1446 N N . ALA A 1 192 ? -31.077 -14.576 8.999 1.00 94.50 192 ALA A N 1
ATOM 1447 C CA . ALA A 1 192 ? -30.676 -14.838 10.381 1.00 94.50 192 ALA A CA 1
ATOM 1448 C C . ALA A 1 192 ? -29.153 -14.780 10.589 1.00 94.50 192 ALA A C 1
ATOM 1450 O O . ALA A 1 192 ? -28.706 -14.417 11.672 1.00 94.50 192 ALA A O 1
ATOM 1451 N N . ASP A 1 193 ? -28.369 -15.147 9.571 1.00 93.94 193 ASP A N 1
ATOM 1452 C CA . ASP A 1 193 ? -26.904 -15.138 9.601 1.00 93.94 193 ASP A CA 1
ATOM 1453 C C . ASP A 1 193 ? -26.333 -15.016 8.173 1.00 93.94 193 ASP A C 1
ATOM 1455 O O . ASP A 1 193 ? -27.018 -15.345 7.198 1.00 93.94 193 ASP A O 1
ATOM 1459 N N . CYS A 1 194 ? -25.094 -14.536 8.030 1.00 92.88 194 CYS A N 1
ATOM 1460 C CA . CYS A 1 194 ? -24.437 -14.338 6.739 1.00 92.88 194 CYS A CA 1
ATOM 1461 C C . CYS A 1 194 ? -22.905 -14.438 6.822 1.00 92.88 194 CYS A C 1
ATOM 1463 O O . CYS A 1 194 ? -22.254 -13.745 7.606 1.00 92.88 194 CYS A O 1
ATOM 1465 N N . ALA A 1 195 ? -22.319 -15.210 5.904 1.00 91.12 195 ALA A N 1
ATO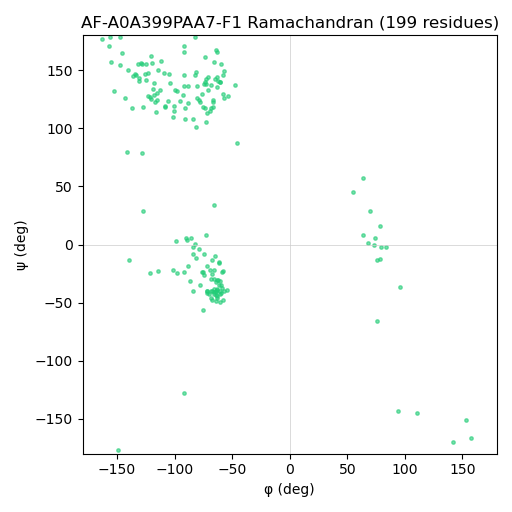M 1466 C CA . ALA A 1 195 ? -20.892 -15.195 5.597 1.00 91.12 195 ALA A CA 1
ATOM 1467 C C . ALA A 1 195 ? -20.671 -14.768 4.139 1.00 91.12 195 ALA A C 1
ATOM 1469 O O . ALA A 1 195 ? -21.399 -15.199 3.244 1.00 91.12 195 ALA A O 1
ATOM 1470 N N . VAL A 1 196 ? -19.652 -13.940 3.899 1.00 90.06 196 VAL A N 1
ATOM 1471 C CA . VAL A 1 196 ? -19.236 -13.519 2.554 1.00 90.06 196 VAL A CA 1
ATOM 1472 C C . VAL A 1 196 ? -17.807 -13.996 2.324 1.00 90.06 196 VAL A C 1
ATOM 1474 O O . VAL A 1 196 ? -16.923 -13.732 3.135 1.00 90.06 196 VAL A O 1
ATOM 1477 N N . GLN A 1 197 ? -17.578 -14.688 1.209 1.00 88.62 197 GLN A N 1
ATOM 1478 C CA . GLN A 1 197 ? -16.266 -15.184 0.802 1.00 88.62 197 GLN A CA 1
ATOM 1479 C C . GLN A 1 197 ? -16.032 -14.873 -0.678 1.00 88.62 197 GLN A C 1
ATOM 1481 O O . GLN A 1 197 ? -16.961 -14.910 -1.487 1.00 88.62 197 GLN A O 1
ATOM 1486 N N . VAL A 1 198 ? -14.780 -14.597 -1.044 1.00 86.00 198 VAL A N 1
ATOM 1487 C CA . VAL A 1 198 ? -14.369 -14.562 -2.450 1.00 86.00 198 VAL A CA 1
ATOM 1488 C C . VAL A 1 198 ? -14.182 -15.992 -2.950 1.00 86.00 198 VAL A C 1
ATOM 1490 O O . VAL A 1 198 ? -13.390 -16.746 -2.390 1.00 86.00 198 VAL A O 1
ATOM 1493 N N . ALA A 1 199 ? -14.902 -16.355 -4.009 1.00 83.38 199 ALA A N 1
ATOM 1494 C CA . ALA A 1 199 ? -14.719 -17.615 -4.718 1.00 83.38 199 ALA A CA 1
ATOM 1495 C C . ALA A 1 199 ? -13.968 -17.371 -6.033 1.00 83.38 199 ALA A C 1
ATOM 1497 O O . ALA A 1 199 ? -14.239 -16.392 -6.735 1.00 83.38 199 ALA A O 1
ATOM 1498 N N . GLU A 1 200 ? -13.036 -18.262 -6.365 1.00 75.44 200 GLU A N 1
ATOM 1499 C CA . GLU A 1 200 ? -12.460 -18.317 -7.708 1.00 75.44 200 GLU A CA 1
ATOM 1500 C C . GLU A 1 200 ? -13.498 -18.897 -8.678 1.00 75.44 200 GLU A C 1
ATOM 1502 O O . GLU A 1 200 ? -14.227 -19.830 -8.332 1.00 75.44 200 GLU A O 1
ATOM 1507 N N . GLY A 1 201 ? -13.587 -18.310 -9.872 1.00 47.53 201 GLY A N 1
ATOM 1508 C CA . GLY A 1 201 ? -14.454 -18.755 -10.963 1.00 47.53 201 GLY A CA 1
ATOM 1509 C C . GLY A 1 201 ? -13.656 -19.061 -12.215 1.00 47.53 201 GLY A C 1
ATOM 1510 O O . GLY A 1 201 ? -12.546 -18.493 -12.354 1.00 47.53 201 GLY A O 1
#

Organism: NCBI:txid33014